Protein AF-A0ABC9QRW9-F1 (afdb_monomer_lite)

Structure (mmCIF, N/CA/C/O backbone):
data_AF-A0ABC9QRW9-F1
#
_entry.id   AF-A0ABC9QRW9-F1
#
loop_
_atom_site.group_PDB
_atom_site.id
_atom_site.type_symbol
_atom_site.label_atom_id
_atom_site.label_alt_id
_atom_site.label_comp_id
_atom_site.label_asym_id
_atom_site.label_entity_id
_atom_site.label_seq_id
_atom_site.pdbx_PDB_ins_code
_atom_site.Cartn_x
_atom_site.Cartn_y
_atom_site.Cartn_z
_atom_site.occupancy
_atom_site.B_iso_or_equiv
_atom_site.auth_seq_id
_atom_site.auth_comp_id
_atom_site.auth_asym_id
_atom_site.auth_atom_id
_atom_site.pdbx_PDB_model_num
ATOM 1 N N . MET A 1 1 ? 9.793 13.818 20.820 1.00 38.12 1 MET A N 1
ATOM 2 C CA . MET A 1 1 ? 8.396 13.491 21.174 1.00 38.12 1 MET A CA 1
ATOM 3 C C . MET A 1 1 ? 7.456 14.477 20.504 1.00 38.12 1 MET A C 1
ATOM 5 O O . MET A 1 1 ? 7.353 15.591 20.982 1.00 38.12 1 MET A O 1
ATOM 9 N N . ASN A 1 2 ? 6.727 14.212 19.431 1.00 47.94 2 ASN A N 1
ATOM 10 C CA . ASN A 1 2 ? 6.799 13.267 18.318 1.00 47.94 2 ASN A CA 1
ATOM 11 C C . ASN A 1 2 ? 5.759 13.846 17.340 1.00 47.94 2 ASN A C 1
ATOM 13 O O . ASN A 1 2 ? 4.573 13.562 17.486 1.00 47.94 2 ASN A O 1
ATOM 17 N N . GLU A 1 3 ? 6.166 14.712 16.403 1.00 50.06 3 GLU A N 1
ATOM 18 C CA . GLU A 1 3 ? 5.247 15.299 15.402 1.00 50.06 3 GLU A CA 1
ATOM 19 C C . GLU A 1 3 ? 4.487 14.209 14.632 1.00 50.06 3 GLU A C 1
ATOM 21 O O . GLU A 1 3 ? 3.295 14.346 14.373 1.00 50.06 3 GLU A O 1
ATOM 26 N N . VAL A 1 4 ? 5.142 13.070 14.377 1.00 45.44 4 VAL A N 1
ATOM 27 C CA . VAL A 1 4 ? 4.545 11.888 13.735 1.00 45.44 4 VAL A CA 1
ATOM 28 C C . VAL A 1 4 ? 3.379 11.310 14.551 1.00 45.44 4 VAL A C 1
ATOM 30 O O . VAL A 1 4 ? 2.365 10.935 13.968 1.00 45.44 4 VAL A O 1
ATOM 33 N N . ILE A 1 5 ? 3.465 11.307 15.892 1.00 52.09 5 ILE A N 1
ATOM 34 C CA . ILE A 1 5 ? 2.358 10.867 16.763 1.00 52.09 5 ILE A CA 1
ATOM 35 C C . ILE A 1 5 ? 1.173 11.832 16.649 1.00 52.09 5 ILE A C 1
ATOM 37 O O . ILE A 1 5 ? 0.028 11.386 16.624 1.00 52.09 5 ILE A O 1
ATOM 41 N N . GLY A 1 6 ? 1.433 13.142 16.558 1.00 56.00 6 GLY A N 1
ATOM 42 C CA . GLY A 1 6 ? 0.387 14.148 16.355 1.00 56.00 6 GLY A CA 1
ATOM 43 C C . GLY A 1 6 ? -0.371 13.929 15.043 1.00 56.00 6 GLY A C 1
ATOM 44 O O . GLY A 1 6 ? -1.597 13.849 15.048 1.00 56.00 6 GLY A O 1
ATOM 45 N N . LEU A 1 7 ? 0.365 13.726 13.947 1.00 52.78 7 LEU A N 1
ATOM 46 C CA . LEU A 1 7 ? -0.202 13.465 12.618 1.00 52.78 7 LEU A CA 1
ATOM 47 C C . LEU A 1 7 ? -0.975 12.140 12.550 1.00 52.78 7 LEU A C 1
ATOM 49 O O . LEU A 1 7 ? -1.991 12.042 11.862 1.00 52.78 7 LEU A O 1
ATOM 53 N N . PHE A 1 8 ? -0.516 11.112 13.269 1.00 46.38 8 PHE A N 1
ATOM 54 C CA . PHE A 1 8 ? -1.202 9.824 13.305 1.00 46.38 8 PHE A CA 1
ATOM 55 C C . PHE A 1 8 ? -2.517 9.885 14.091 1.00 46.38 8 PHE A C 1
ATOM 57 O O . PHE A 1 8 ? -3.523 9.350 13.625 1.00 46.38 8 PHE A O 1
ATOM 64 N N . LYS A 1 9 ? -2.538 10.584 15.237 1.00 55.88 9 LYS A N 1
ATOM 65 C CA . LYS A 1 9 ? -3.779 10.852 15.983 1.00 55.88 9 LYS A CA 1
ATOM 66 C C . LYS A 1 9 ? -4.798 11.593 15.112 1.00 55.88 9 LYS A C 1
ATOM 68 O O . LYS A 1 9 ? -5.935 11.148 15.014 1.00 55.88 9 LYS A O 1
ATOM 73 N N . GLU A 1 10 ? -4.363 12.625 14.387 1.00 55.72 10 GLU A N 1
ATOM 74 C CA . GLU A 1 10 ? -5.228 13.396 13.482 1.00 55.72 10 GLU A CA 1
ATOM 75 C C . GLU A 1 10 ? -5.810 12.541 12.333 1.00 55.72 10 GLU A C 1
ATOM 77 O O . GLU A 1 10 ? -6.953 12.737 11.921 1.00 55.72 10 GLU A O 1
ATOM 82 N N . SER A 1 11 ? -5.050 11.567 11.815 1.00 53.81 11 SER A N 1
ATOM 83 C CA . SER A 1 11 ? -5.524 10.623 10.788 1.00 53.81 11 SER A CA 1
ATOM 84 C C . SER A 1 11 ? -6.601 9.668 11.321 1.00 53.81 11 SER A C 1
ATOM 86 O O . SER A 1 11 ? -7.611 9.461 10.648 1.00 53.81 11 SER A O 1
ATOM 88 N N . VAL A 1 12 ? -6.420 9.127 12.534 1.00 54.19 12 VAL A N 1
ATOM 89 C CA . VAL A 1 12 ? -7.433 8.289 13.206 1.00 54.19 12 VAL A CA 1
ATOM 90 C C . VAL A 1 12 ? -8.703 9.097 13.477 1.00 54.19 12 VAL A C 1
ATOM 92 O O . VAL A 1 12 ? -9.802 8.629 13.177 1.00 54.19 12 VAL A O 1
ATOM 95 N N . ASP A 1 13 ? -8.554 10.330 13.960 1.00 53.56 13 ASP A N 1
ATOM 96 C CA . ASP A 1 13 ? -9.677 11.221 14.257 1.00 53.56 13 ASP A CA 1
ATOM 97 C C . ASP A 1 13 ? -10.499 11.550 12.990 1.00 53.56 13 ASP A C 1
ATOM 99 O O . ASP A 1 13 ? -11.726 11.477 13.015 1.00 53.56 13 ASP A O 1
ATOM 103 N N . LYS A 1 14 ? -9.853 11.775 11.833 1.00 58.12 14 LYS A N 1
ATOM 104 C CA . LYS A 1 14 ? -10.545 12.025 10.546 1.00 58.12 14 LYS A CA 1
ATOM 105 C C . LYS A 1 14 ? -11.369 10.841 10.028 1.00 58.12 14 LYS A C 1
ATOM 107 O O . LYS A 1 14 ? -12.385 11.051 9.362 1.00 58.12 14 LYS A O 1
ATOM 112 N N . VAL A 1 15 ? -10.931 9.603 10.271 1.00 46.25 15 VAL A N 1
ATOM 113 C CA . VAL A 1 15 ? -11.713 8.398 9.926 1.00 46.25 15 VAL A CA 1
ATOM 114 C C . VAL A 1 15 ? -12.925 8.279 10.854 1.00 46.25 15 VAL A C 1
ATOM 116 O O . VAL A 1 15 ? -14.004 7.883 10.412 1.00 46.25 15 VAL A O 1
ATOM 119 N N . PHE A 1 16 ? -12.767 8.684 12.116 1.00 45.59 16 PHE A N 1
ATOM 120 C CA . PHE A 1 16 ? -13.816 8.636 13.125 1.00 45.59 16 PHE A CA 1
ATOM 121 C C . PHE A 1 16 ? -14.923 9.674 12.902 1.00 45.59 16 PHE A C 1
ATOM 123 O O . PHE A 1 16 ? -16.097 9.315 12.974 1.00 45.59 16 PHE A O 1
ATOM 130 N N . ASP A 1 17 ? -14.584 10.905 12.506 1.00 52.09 17 ASP A N 1
ATOM 131 C CA . ASP A 1 17 ? -15.566 11.962 12.198 1.00 52.09 17 ASP A CA 1
ATOM 132 C C . ASP A 1 17 ? -16.602 11.542 11.134 1.00 52.09 17 ASP A C 1
ATOM 134 O O . ASP A 1 17 ? -17.721 12.052 11.106 1.00 52.09 17 ASP A O 1
ATOM 138 N N . ARG A 1 18 ? -16.263 10.587 10.253 1.00 49.50 18 ARG A N 1
ATOM 139 C CA . ARG A 1 18 ? -17.184 10.065 9.225 1.00 49.50 18 ARG A CA 1
ATOM 140 C C . ARG A 1 18 ? -18.108 8.950 9.716 1.00 49.50 18 ARG A C 1
ATOM 142 O O . ARG A 1 18 ? -19.173 8.767 9.133 1.00 49.50 18 ARG A O 1
ATOM 149 N N . VAL A 1 19 ? -17.705 8.197 10.739 1.00 43.78 19 VAL A N 1
ATOM 150 C CA . VAL A 1 19 ? -18.478 7.070 11.300 1.00 43.78 19 VAL A CA 1
ATOM 151 C C . VAL A 1 19 ? -19.272 7.508 12.537 1.00 43.78 19 VAL A C 1
ATOM 153 O O . VAL A 1 19 ? -20.314 6.933 12.843 1.00 43.78 19 VAL A O 1
ATOM 156 N N . SER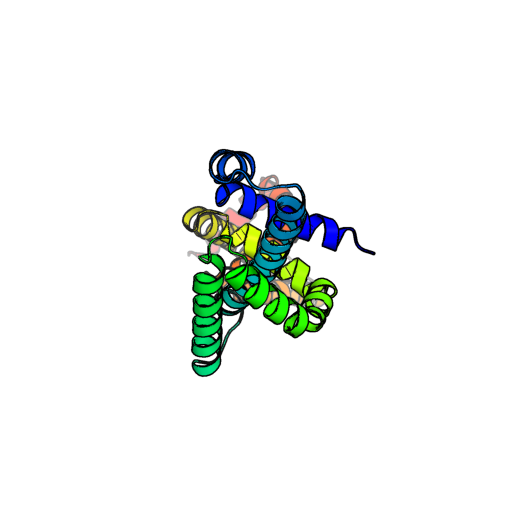 A 1 20 ? -18.844 8.584 13.197 1.00 46.41 20 SER A N 1
ATOM 157 C CA . SER A 1 20 ? -19.409 9.079 14.450 1.00 46.41 20 SER A CA 1
ATOM 158 C C . SER A 1 20 ? -20.366 10.260 14.254 1.00 46.41 20 SER A C 1
ATOM 160 O O . SER A 1 20 ? -20.286 11.288 14.919 1.00 46.41 20 SER A O 1
ATOM 162 N N . ALA A 1 21 ? -21.352 10.099 13.365 1.00 45.56 21 ALA A N 1
ATOM 163 C CA . ALA A 1 21 ? -22.493 11.022 13.272 1.00 45.56 21 ALA A CA 1
ATOM 164 C C . ALA A 1 21 ? -23.414 10.980 14.520 1.00 45.56 21 ALA A C 1
ATOM 166 O O . ALA A 1 21 ? -24.465 11.621 14.547 1.00 45.56 21 ALA A O 1
ATOM 167 N N . PHE A 1 22 ? -23.039 10.213 15.548 1.00 48.81 22 PHE A N 1
ATOM 168 C CA . PHE A 1 22 ? -23.686 10.167 16.851 1.00 48.81 22 PHE A CA 1
ATOM 169 C C . PHE A 1 22 ? -22.893 11.050 17.822 1.00 48.81 22 PHE A C 1
ATOM 171 O O . PHE A 1 22 ? -21.981 10.603 18.511 1.00 48.81 22 PHE A O 1
ATOM 178 N N . THR A 1 23 ? -23.192 12.346 17.820 1.00 57.97 23 THR A N 1
ATOM 179 C CA . THR A 1 23 ? -22.537 13.318 18.698 1.00 57.97 23 THR A CA 1
ATOM 180 C C . THR A 1 23 ? -23.035 13.171 20.138 1.00 57.97 23 THR A C 1
ATOM 182 O O . THR A 1 23 ? -24.213 12.909 20.371 1.00 57.97 23 THR A O 1
ATOM 185 N N . TRP A 1 24 ? -22.141 13.391 21.109 1.00 58.66 24 TRP A N 1
ATOM 186 C CA . TRP A 1 24 ? -22.400 13.457 22.561 1.00 58.66 24 TRP A CA 1
ATOM 187 C C . TRP A 1 24 ? -23.694 14.205 22.940 1.00 58.66 24 TRP A C 1
ATOM 189 O O . TRP A 1 24 ? -24.388 13.819 23.879 1.00 58.66 24 TRP A O 1
ATOM 199 N N . GLU A 1 25 ? -24.078 15.226 22.166 1.00 58.19 25 GLU A N 1
ATOM 200 C CA . GLU A 1 25 ? -25.336 15.956 22.360 1.00 58.19 25 GLU A CA 1
ATOM 201 C C . GLU A 1 25 ? -26.592 15.084 22.232 1.00 58.19 25 GLU A C 1
ATOM 203 O O . GLU A 1 25 ? -27.561 15.307 22.953 1.00 58.19 25 GLU A O 1
ATOM 208 N N . LYS A 1 26 ? -26.584 14.067 21.361 1.00 61.84 26 LYS A N 1
ATOM 209 C CA . LYS A 1 26 ? -27.708 13.136 21.220 1.00 61.84 26 LYS A CA 1
ATOM 210 C C . LYS A 1 26 ? -27.806 12.177 22.410 1.00 61.84 26 LYS A C 1
ATOM 212 O O . LYS A 1 26 ? -28.909 11.919 22.873 1.00 61.84 26 LYS A O 1
ATOM 217 N N . TYR A 1 27 ? -26.670 11.709 22.938 1.00 60.12 27 TYR A N 1
ATOM 218 C CA . TYR A 1 27 ? -26.631 10.883 24.152 1.00 60.12 27 TYR A CA 1
ATOM 219 C C . TYR A 1 27 ? -27.156 11.653 25.373 1.00 60.12 27 TYR A C 1
ATOM 221 O O . TYR A 1 27 ? -28.018 11.148 26.087 1.00 60.12 27 TYR A O 1
ATOM 229 N N . LYS A 1 28 ? -26.699 12.897 25.567 1.00 60.66 28 LYS A N 1
ATOM 230 C CA . LYS A 1 28 ? -27.110 13.760 26.687 1.00 60.66 28 LYS A CA 1
ATOM 231 C C . LYS A 1 28 ? -28.585 14.176 26.626 1.00 60.66 28 LYS A C 1
ATOM 233 O O . LYS A 1 28 ? -29.193 14.443 27.649 1.00 60.66 28 LYS A O 1
ATOM 238 N N . ALA A 1 29 ? -29.168 14.249 25.428 1.00 60.72 29 ALA A N 1
ATOM 239 C CA . ALA A 1 29 ? -30.593 14.531 25.258 1.00 60.72 29 ALA A CA 1
ATOM 240 C C . ALA A 1 29 ? -31.496 13.328 25.600 1.00 60.72 29 ALA A C 1
ATOM 242 O O . ALA A 1 29 ? -32.677 13.523 25.879 1.00 60.72 29 ALA A O 1
ATOM 243 N N . GLU A 1 30 ? -30.960 12.103 25.551 1.00 56.09 30 GLU A N 1
ATOM 244 C CA . GLU A 1 30 ? -31.684 10.858 25.852 1.00 56.09 30 GLU A CA 1
ATOM 245 C C . GLU A 1 30 ? -31.418 10.327 27.277 1.00 56.09 30 GLU A C 1
ATOM 247 O O . GLU A 1 30 ? -32.210 9.521 27.761 1.00 56.09 30 GLU A O 1
ATOM 252 N N . ASN A 1 31 ? -30.358 10.786 27.960 1.00 56.69 31 ASN A N 1
ATOM 253 C CA . ASN A 1 31 ? -29.967 10.342 29.305 1.00 56.69 31 ASN A CA 1
ATOM 254 C C . ASN A 1 31 ? -29.822 11.555 30.246 1.00 56.69 31 ASN A C 1
ATOM 256 O O . ASN A 1 31 ? -29.022 12.449 29.982 1.00 56.69 31 ASN A O 1
ATOM 260 N N . ASP A 1 32 ? -30.619 11.589 31.319 1.00 52.12 32 ASP A N 1
ATOM 261 C CA . ASP A 1 32 ? -30.843 12.752 32.204 1.00 52.12 32 ASP A CA 1
ATOM 262 C C . ASP A 1 32 ? -30.016 12.683 33.513 1.00 52.12 32 ASP A C 1
ATOM 264 O O . ASP A 1 32 ? -30.446 13.196 34.544 1.00 52.12 32 ASP A O 1
ATOM 268 N N . ASP A 1 33 ? -28.847 12.025 33.495 1.00 49.62 33 ASP A N 1
ATOM 269 C CA . ASP A 1 33 ? -28.014 11.773 34.685 1.00 49.62 33 ASP A CA 1
ATOM 270 C C . ASP A 1 33 ? -26.661 12.540 34.660 1.00 49.62 33 ASP A C 1
ATOM 272 O O . ASP A 1 33 ? -26.110 12.883 33.613 1.00 49.62 33 ASP A O 1
ATOM 276 N N . GLU A 1 34 ? -26.185 12.893 35.861 1.00 51.00 34 GLU A N 1
ATOM 277 C CA . GLU A 1 34 ? -25.221 13.952 36.231 1.00 51.00 34 GLU A CA 1
ATOM 278 C C . GLU A 1 34 ? -23.748 13.798 35.733 1.00 51.00 34 GLU A C 1
ATOM 280 O O . GLU A 1 34 ? -23.336 12.780 35.192 1.00 51.00 34 GLU A O 1
ATOM 285 N N . GLU A 1 35 ? -22.925 14.842 35.958 1.00 47.97 35 GLU A N 1
ATOM 286 C CA . GLU A 1 35 ? -21.528 15.117 35.516 1.00 47.97 35 GLU A CA 1
ATOM 287 C C . GLU A 1 35 ? -20.489 13.960 35.406 1.00 47.97 35 GLU A C 1
ATOM 289 O O . GLU A 1 35 ? -19.477 14.153 34.725 1.00 47.97 35 GLU A O 1
ATOM 294 N N . ASP A 1 36 ? -20.691 12.781 36.012 1.00 53.62 36 ASP A N 1
ATOM 295 C CA . ASP A 1 36 ? -19.790 11.605 35.910 1.00 53.62 36 ASP A CA 1
ATOM 296 C C . ASP A 1 36 ? -19.855 10.922 34.523 1.00 53.62 36 ASP A C 1
ATOM 298 O O . ASP A 1 36 ? -18.916 10.258 34.071 1.00 53.62 36 ASP A O 1
ATOM 302 N N . ASP A 1 37 ? -20.933 11.161 33.776 1.00 65.12 37 ASP A N 1
ATOM 303 C CA . ASP A 1 37 ? -21.153 10.542 32.469 1.00 65.12 37 ASP A CA 1
ATOM 304 C C . ASP A 1 37 ? -20.218 11.068 31.368 1.00 65.12 37 ASP A C 1
ATOM 306 O O . ASP A 1 37 ? -19.852 10.327 30.456 1.00 65.12 37 ASP A O 1
ATOM 310 N N . GLU A 1 38 ? -19.754 12.320 31.444 1.00 77.94 38 GLU A N 1
ATOM 311 C CA . GLU A 1 38 ? -18.900 12.885 30.388 1.00 77.94 38 GLU A CA 1
ATOM 312 C C . GLU A 1 38 ? -17.475 12.323 30.431 1.00 77.94 38 GLU A C 1
ATOM 314 O O . GLU A 1 38 ? -16.858 12.079 29.392 1.00 77.94 38 GLU A O 1
ATOM 319 N N . ALA A 1 39 ? -16.916 12.121 31.627 1.00 83.06 39 ALA A N 1
ATOM 320 C CA . ALA A 1 39 ? -15.587 11.534 31.775 1.00 83.06 39 ALA A CA 1
ATOM 321 C C . ALA A 1 39 ? -15.578 10.070 31.317 1.00 83.06 39 ALA A C 1
ATOM 323 O O . ALA A 1 39 ? -14.710 9.681 30.534 1.00 83.06 39 ALA A O 1
ATOM 324 N N . ASN A 1 40 ? -16.582 9.299 31.737 1.00 83.69 40 ASN A N 1
ATOM 325 C CA . ASN A 1 40 ? -16.761 7.905 31.350 1.00 83.69 40 ASN A CA 1
ATOM 326 C C . ASN A 1 40 ? -17.000 7.753 29.841 1.00 83.69 40 ASN A C 1
ATOM 328 O O . ASN A 1 40 ? -16.378 6.904 29.202 1.00 83.69 40 ASN A O 1
ATOM 332 N N . TYR A 1 41 ? -17.834 8.609 29.245 1.00 82.38 41 TYR A N 1
ATOM 333 C CA . TYR A 1 41 ? -18.055 8.615 27.800 1.00 82.38 41 TYR A CA 1
ATOM 334 C C . TYR A 1 41 ? -16.795 9.000 27.018 1.00 82.38 41 TYR A C 1
ATOM 336 O O . TYR A 1 41 ? -16.445 8.345 26.038 1.00 82.38 41 TYR A O 1
ATOM 344 N N . ARG A 1 42 ? -16.056 10.026 27.458 1.00 85.25 42 ARG A N 1
ATOM 345 C CA . ARG A 1 42 ? -14.771 10.375 26.829 1.00 85.25 42 ARG A CA 1
ATOM 346 C C . ARG A 1 42 ? -13.780 9.219 26.894 1.00 85.25 42 ARG A C 1
ATOM 348 O O . ARG A 1 42 ? -13.134 8.926 25.893 1.00 85.25 42 ARG A O 1
ATOM 355 N N . GLU A 1 43 ? -13.678 8.550 28.038 1.00 87.06 43 GLU A N 1
ATOM 356 C CA . GLU A 1 43 ? -12.808 7.384 28.176 1.00 87.06 43 GLU A CA 1
ATOM 357 C C . GLU A 1 43 ? -13.253 6.231 27.266 1.00 87.06 43 GLU A C 1
ATOM 359 O O . GLU A 1 43 ? -12.414 5.616 26.608 1.00 87.06 43 GLU A O 1
ATOM 364 N N . PHE A 1 44 ? -14.558 5.968 27.171 1.00 86.00 44 PHE A N 1
ATOM 365 C CA . PHE A 1 44 ? -15.120 4.979 26.250 1.00 86.00 44 PHE A CA 1
ATOM 366 C C . PHE A 1 44 ? -14.663 5.232 24.805 1.00 86.00 44 PHE A C 1
ATOM 368 O O . PHE A 1 44 ? -14.157 4.329 24.133 1.00 86.00 44 PHE A O 1
ATOM 375 N N . GLU A 1 45 ? -14.768 6.480 24.354 1.00 86.69 45 GLU A N 1
ATOM 376 C CA . GLU A 1 45 ? -14.353 6.907 23.018 1.00 86.69 45 GLU A CA 1
ATOM 377 C C . GLU A 1 45 ? -12.832 6.807 22.812 1.00 86.69 45 GLU A C 1
ATOM 379 O O . GLU A 1 45 ? -12.368 6.351 21.763 1.00 86.69 45 GLU A O 1
ATOM 384 N N . GLU A 1 46 ? -12.024 7.156 23.816 1.00 87.56 46 GLU A N 1
ATOM 385 C CA . GLU A 1 46 ? -10.568 6.977 23.760 1.00 87.56 46 GLU A CA 1
ATOM 386 C C . GLU A 1 46 ? -10.166 5.507 23.611 1.00 87.56 46 GLU A C 1
ATOM 388 O O . GLU A 1 46 ? -9.277 5.184 22.816 1.00 87.56 46 GLU A O 1
ATOM 393 N N . ILE A 1 47 ? -10.829 4.599 24.331 1.00 87.62 47 ILE A N 1
ATOM 394 C CA . ILE A 1 47 ? -10.549 3.165 24.216 1.00 87.62 47 ILE A CA 1
ATOM 395 C C . ILE A 1 47 ? -10.995 2.651 22.845 1.00 87.62 47 ILE A C 1
ATOM 397 O O . ILE A 1 47 ? -10.269 1.874 22.221 1.00 87.62 47 ILE A O 1
ATOM 401 N N . LYS A 1 48 ? -12.117 3.137 22.299 1.00 88.88 48 LYS A N 1
ATOM 402 C CA . LYS A 1 48 ? -12.506 2.812 20.919 1.00 88.88 48 LYS A CA 1
ATOM 403 C C . LYS A 1 48 ? -11.443 3.210 19.896 1.00 88.88 48 LYS A C 1
ATOM 405 O O . LYS A 1 48 ? -11.208 2.447 18.961 1.00 88.88 48 LYS A O 1
ATOM 410 N N . LYS A 1 49 ? -10.727 4.326 20.080 1.00 89.56 49 LYS A N 1
ATOM 411 C CA . LYS A 1 49 ? -9.590 4.689 19.205 1.00 89.56 49 LYS A CA 1
ATOM 412 C C . LYS A 1 49 ? -8.453 3.666 19.264 1.00 89.56 49 LYS A C 1
ATOM 414 O O . LYS A 1 49 ? -7.874 3.335 18.231 1.00 89.56 49 LYS A O 1
ATOM 419 N N . MET A 1 50 ? -8.150 3.135 20.447 1.00 91.56 50 MET A N 1
ATOM 420 C CA . MET A 1 50 ? -7.160 2.065 20.617 1.00 91.56 50 MET A CA 1
ATOM 421 C C . MET A 1 50 ? -7.608 0.767 19.928 1.00 91.56 50 MET A C 1
ATOM 423 O O . MET A 1 50 ? -6.825 0.131 19.229 1.00 91.56 50 MET A O 1
ATOM 427 N N . VAL A 1 51 ? -8.880 0.396 20.067 1.00 92.06 51 VAL A N 1
ATOM 428 C CA . VAL A 1 51 ? -9.465 -0.784 19.408 1.00 92.06 51 VAL A CA 1
ATOM 429 C C . VAL A 1 51 ? -9.414 -0.638 17.883 1.00 92.06 51 VAL A C 1
ATOM 431 O O . VAL A 1 51 ? -8.962 -1.546 17.187 1.00 92.06 51 VAL A O 1
ATOM 434 N N . LEU A 1 52 ? -9.799 0.533 17.360 1.00 91.62 52 LEU A N 1
ATOM 435 C CA . LEU A 1 52 ? -9.685 0.872 15.937 1.00 91.62 52 LEU A CA 1
ATOM 436 C C . LEU A 1 52 ? -8.248 0.731 15.440 1.00 91.62 52 LEU A C 1
ATOM 438 O O . LEU A 1 52 ? -8.023 0.189 14.361 1.00 91.62 52 LEU A O 1
ATOM 442 N N . TYR A 1 53 ? -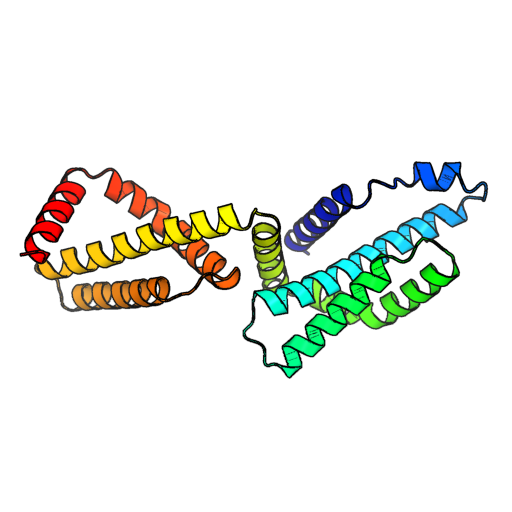7.277 1.201 16.225 1.00 93.25 53 TYR A N 1
ATOM 443 C CA . TYR A 1 53 ? -5.869 1.070 15.879 1.00 93.25 53 TYR A CA 1
ATOM 444 C C . TYR A 1 53 ? -5.462 -0.391 15.674 1.00 93.25 53 TYR A C 1
ATOM 446 O O . TYR A 1 53 ? -4.808 -0.705 14.680 1.00 93.25 53 TYR A O 1
ATOM 454 N N . PHE A 1 54 ? -5.850 -1.287 16.583 1.00 93.38 54 PHE A N 1
ATOM 455 C CA . PHE A 1 54 ? -5.490 -2.696 16.459 1.00 93.38 54 PHE A CA 1
ATOM 456 C C . PHE A 1 54 ? -6.195 -3.389 15.294 1.00 93.38 54 PHE A C 1
ATOM 458 O O . PHE A 1 54 ? -5.539 -4.134 14.571 1.00 93.38 54 PHE A O 1
ATOM 465 N N . ARG A 1 55 ? -7.473 -3.079 15.048 1.00 94.56 55 ARG A N 1
ATOM 466 C CA . ARG A 1 55 ? -8.192 -3.547 13.854 1.00 94.56 55 ARG A CA 1
ATOM 467 C C . ARG A 1 55 ? -7.492 -3.116 12.567 1.00 94.56 55 ARG A C 1
ATOM 469 O O . ARG A 1 55 ? -7.237 -3.934 11.692 1.00 94.56 55 ARG A O 1
ATOM 476 N N . ASP A 1 56 ? -7.173 -1.828 12.451 1.00 93.94 56 ASP A N 1
ATOM 477 C CA . ASP A 1 56 ? -6.482 -1.286 11.279 1.00 93.94 56 ASP A CA 1
ATOM 478 C C . ASP A 1 56 ? -5.107 -1.930 11.090 1.00 93.94 56 ASP A C 1
ATOM 480 O O . ASP A 1 56 ? -4.694 -2.167 9.960 1.00 93.94 56 ASP A O 1
ATOM 484 N N . ARG A 1 57 ? -4.399 -2.231 12.185 1.00 93.88 57 ARG A N 1
ATOM 485 C CA . ARG A 1 57 ? -3.113 -2.930 12.131 1.00 93.88 57 ARG A CA 1
ATOM 486 C C . ARG A 1 57 ? -3.256 -4.346 11.567 1.00 93.88 57 ARG A C 1
ATOM 488 O O . ARG A 1 57 ? -2.423 -4.735 10.755 1.00 93.88 57 ARG A O 1
ATOM 495 N N . SER A 1 58 ? -4.299 -5.081 11.949 1.00 94.19 58 SER A N 1
ATOM 496 C CA . SER A 1 58 ? -4.582 -6.414 11.400 1.00 94.19 58 SER A CA 1
ATOM 497 C C . SER A 1 58 ? -4.963 -6.363 9.921 1.00 94.19 58 SER A C 1
ATOM 499 O O . SER A 1 58 ? -4.383 -7.079 9.108 1.00 94.19 58 SER A O 1
ATOM 501 N N . LEU A 1 59 ? -5.833 -5.427 9.529 1.00 95.06 59 LEU A N 1
ATOM 502 C CA . LEU A 1 59 ? -6.160 -5.190 8.118 1.00 95.06 59 LEU A CA 1
ATOM 503 C C . LEU A 1 59 ? -4.932 -4.789 7.289 1.00 95.06 59 LEU A C 1
ATOM 505 O O . LEU A 1 59 ? -4.761 -5.246 6.160 1.00 95.06 59 LEU A O 1
ATOM 509 N N . PHE A 1 60 ? -4.058 -3.955 7.853 1.00 95.25 60 PHE A N 1
ATOM 510 C CA . PHE A 1 6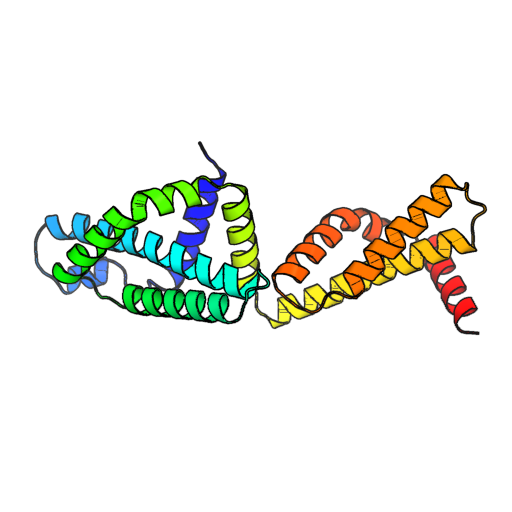0 ? -2.783 -3.611 7.238 1.00 95.25 60 PHE A CA 1
ATOM 511 C C . PHE A 1 60 ? -1.916 -4.852 7.021 1.00 95.25 60 PHE A C 1
ATOM 513 O O . PHE A 1 60 ? -1.331 -4.993 5.951 1.00 95.25 60 PHE A O 1
ATOM 520 N N . TYR A 1 61 ? -1.845 -5.768 7.988 1.00 94.12 61 TYR A N 1
ATOM 521 C CA . TYR A 1 61 ? -1.073 -6.994 7.814 1.00 94.12 61 TYR A CA 1
ATOM 522 C C . TYR A 1 61 ? -1.618 -7.882 6.699 1.00 94.12 61 TYR A C 1
ATOM 524 O O . TYR A 1 61 ? -0.828 -8.326 5.864 1.00 94.12 61 TYR A O 1
ATOM 532 N N . LEU A 1 62 ? -2.940 -8.041 6.628 1.00 94.75 62 LEU A N 1
ATOM 533 C CA . LEU A 1 62 ? -3.617 -8.773 5.556 1.00 94.75 62 LEU A CA 1
ATOM 534 C C . LEU A 1 62 ? -3.357 -8.164 4.167 1.00 94.75 62 LEU A C 1
ATOM 536 O O . LEU A 1 62 ? -3.112 -8.889 3.207 1.00 94.75 62 LEU A O 1
ATOM 540 N N . ASP A 1 63 ? -3.377 -6.833 4.049 1.00 92.81 63 ASP A N 1
ATOM 541 C CA . ASP A 1 63 ? -3.194 -6.144 2.764 1.00 92.81 63 ASP A CA 1
ATOM 542 C C . ASP A 1 63 ? -1.717 -6.002 2.334 1.00 92.81 63 ASP A C 1
ATOM 544 O O . ASP A 1 63 ? -1.432 -5.786 1.148 1.00 92.81 63 ASP A O 1
ATOM 548 N N . TRP A 1 64 ? -0.775 -6.006 3.285 1.00 93.25 64 TRP A N 1
ATOM 549 C CA . TRP A 1 64 ? 0.605 -5.561 3.051 1.00 93.25 64 TRP A CA 1
ATOM 550 C C . TRP A 1 64 ? 1.649 -6.670 3.144 1.00 93.25 64 TRP A C 1
ATOM 552 O O . TRP A 1 64 ? 2.669 -6.599 2.455 1.00 93.25 64 TRP A O 1
ATOM 562 N N . TYR A 1 65 ? 1.456 -7.688 3.977 1.00 90.25 65 TYR A N 1
ATOM 563 C CA . TYR A 1 65 ? 2.445 -8.751 4.140 1.00 90.25 65 TYR A CA 1
ATOM 564 C C . TYR A 1 65 ? 2.036 -10.031 3.418 1.00 90.25 65 TYR A C 1
ATOM 566 O O . TYR A 1 65 ? 0.865 -10.317 3.205 1.00 90.25 65 TYR A O 1
ATOM 574 N N . GLU A 1 66 ? 3.046 -10.798 3.014 1.00 91.75 66 GLU A N 1
ATOM 575 C CA . GLU A 1 66 ? 2.849 -12.161 2.529 1.00 91.75 66 GLU A CA 1
ATOM 576 C C . GLU A 1 66 ? 2.776 -13.063 3.758 1.00 91.75 66 GLU A C 1
ATOM 578 O O . GLU A 1 66 ? 3.802 -13.419 4.337 1.00 91.75 66 GLU A O 1
ATOM 583 N N . LEU A 1 67 ? 1.551 -13.336 4.193 1.00 93.06 67 LEU A N 1
ATOM 584 C CA . LEU A 1 67 ? 1.244 -14.135 5.372 1.00 93.06 67 LEU A CA 1
ATOM 585 C C . LEU A 1 67 ? 0.990 -15.597 4.982 1.00 93.06 67 LEU A C 1
ATOM 587 O O . LEU A 1 67 ? 0.497 -15.891 3.892 1.00 93.06 67 LEU A O 1
ATOM 591 N N . SER A 1 68 ? 1.309 -16.521 5.883 1.00 95.06 68 SER A N 1
ATOM 592 C CA . SER A 1 68 ? 0.854 -17.913 5.786 1.00 95.06 68 SER A CA 1
ATOM 593 C C . SER A 1 68 ? -0.661 -18.022 5.997 1.00 95.06 68 SER A C 1
ATOM 595 O O . SER A 1 68 ? -1.271 -17.143 6.600 1.00 95.06 68 SER A O 1
ATOM 597 N N . GLU A 1 69 ? -1.281 -19.123 5.560 1.00 95.25 69 GLU A N 1
ATOM 598 C CA . GLU A 1 69 ? -2.724 -19.354 5.770 1.00 95.25 69 GLU A CA 1
ATOM 599 C C . GLU A 1 69 ? -3.117 -19.263 7.258 1.00 95.25 69 GLU A C 1
ATOM 601 O O . GLU A 1 69 ? -4.128 -18.653 7.595 1.00 95.25 69 GLU A O 1
ATOM 606 N N . GLU A 1 70 ? -2.282 -19.787 8.164 1.00 95.62 70 GLU A N 1
ATOM 607 C CA . GLU A 1 70 ? -2.503 -19.691 9.615 1.00 95.62 70 GLU A CA 1
ATOM 608 C C . GLU A 1 70 ? -2.385 -18.256 10.151 1.00 95.62 70 GLU A C 1
ATOM 610 O O . GLU A 1 70 ? -2.996 -17.908 11.159 1.00 95.62 70 GLU A O 1
ATOM 615 N N . GLU A 1 71 ? -1.550 -17.414 9.542 1.00 95.19 71 GLU A N 1
ATOM 616 C CA . GLU A 1 71 ? -1.443 -15.995 9.898 1.00 95.19 71 GLU A CA 1
ATOM 617 C C . GLU A 1 71 ? -2.628 -15.197 9.360 1.00 95.19 71 GLU A C 1
ATOM 619 O O . GLU A 1 71 ? -3.180 -14.392 10.102 1.00 95.19 71 GLU A O 1
ATOM 624 N N . ILE A 1 72 ? -3.065 -15.466 8.126 1.00 94.75 72 ILE A N 1
ATOM 625 C CA . ILE A 1 72 ? -4.256 -14.845 7.533 1.00 94.75 72 ILE A CA 1
ATOM 626 C C . ILE A 1 72 ? -5.475 -15.122 8.410 1.00 94.75 72 ILE A C 1
ATOM 628 O O . ILE A 1 72 ? -6.116 -14.180 8.866 1.00 94.75 72 ILE A O 1
ATOM 632 N N . GLN A 1 73 ? -5.726 -16.394 8.731 1.00 95.62 73 GLN A N 1
ATOM 633 C CA . GLN A 1 73 ? -6.858 -16.790 9.568 1.00 95.62 73 GLN A CA 1
ATOM 634 C C . GLN A 1 73 ? -6.836 -16.081 10.931 1.00 95.62 73 GLN A C 1
ATOM 636 O O . GLN A 1 73 ? -7.862 -15.604 11.408 1.00 95.62 73 GLN A O 1
ATOM 641 N N . ARG A 1 74 ? -5.654 -15.966 11.552 1.00 94.62 74 ARG A N 1
ATOM 642 C CA . ARG A 1 74 ? -5.500 -15.250 12.826 1.00 94.62 74 ARG A CA 1
ATOM 643 C C . ARG A 1 74 ? -5.822 -13.765 12.698 1.00 94.62 74 ARG A C 1
ATOM 645 O O . ARG A 1 74 ? -6.523 -13.231 13.550 1.00 94.62 74 ARG A O 1
ATOM 652 N N . GLU A 1 75 ? -5.309 -13.086 11.677 1.00 94.38 75 GLU A N 1
ATOM 653 C CA . GLU A 1 75 ? -5.550 -11.649 11.495 1.00 94.38 75 GLU A CA 1
ATOM 654 C C . GLU A 1 75 ? -7.003 -11.342 11.098 1.00 94.38 75 GLU A C 1
ATOM 656 O O . GLU A 1 75 ? -7.544 -10.310 11.504 1.00 94.38 75 GLU A O 1
ATOM 661 N N . GLU A 1 76 ? -7.665 -12.240 10.366 1.00 94.06 76 GLU A N 1
ATOM 662 C CA . GLU A 1 76 ? -9.104 -12.163 10.086 1.00 94.06 76 GLU A CA 1
ATOM 663 C C . GLU A 1 76 ? -9.930 -12.299 11.374 1.00 94.06 76 GLU A C 1
ATOM 665 O O . GLU A 1 76 ? -10.739 -11.421 11.672 1.00 94.06 76 GLU A O 1
ATOM 670 N N . GLU A 1 77 ? -9.658 -13.314 12.203 1.00 95.12 77 GLU A N 1
ATOM 671 C CA . GLU A 1 77 ? -10.330 -13.494 13.502 1.00 95.12 77 GLU A CA 1
ATOM 672 C C . GLU A 1 77 ? -10.123 -12.295 14.437 1.00 95.12 77 GLU A C 1
ATOM 674 O O . GLU A 1 77 ? -11.047 -11.860 15.126 1.00 95.12 77 GLU A O 1
ATOM 679 N N . ILE A 1 78 ? -8.913 -11.727 14.451 1.00 91.88 78 ILE A N 1
ATOM 680 C CA . ILE A 1 78 ? -8.605 -10.513 15.214 1.00 91.88 78 ILE A CA 1
ATOM 681 C C . ILE A 1 78 ? -9.402 -9.315 14.678 1.00 91.88 78 ILE A C 1
ATOM 683 O O . ILE A 1 78 ? -9.922 -8.514 15.460 1.00 91.88 78 ILE A O 1
ATOM 687 N N . THR A 1 79 ? -9.512 -9.184 13.356 1.00 91.94 79 THR A N 1
ATOM 688 C CA . THR A 1 79 ? -10.283 -8.113 12.714 1.00 91.94 79 THR A CA 1
ATOM 689 C C . THR A 1 79 ? -11.762 -8.209 13.086 1.00 91.94 79 THR A C 1
ATOM 691 O O . THR A 1 79 ? -12.353 -7.198 13.474 1.00 91.94 79 THR A O 1
ATOM 694 N N . ASP A 1 80 ? -12.339 -9.408 13.035 1.00 92.00 80 ASP A N 1
ATOM 695 C CA . ASP A 1 80 ? -13.730 -9.662 13.416 1.00 92.00 80 ASP A CA 1
ATOM 696 C C . ASP A 1 80 ? -13.967 -9.396 14.904 1.00 92.00 80 ASP A C 1
ATOM 698 O O . ASP A 1 80 ? -14.887 -8.654 15.255 1.00 92.00 80 ASP A O 1
ATOM 702 N N . TYR A 1 81 ? -13.072 -9.875 15.775 1.00 91.56 81 TYR A N 1
ATOM 703 C CA . TYR A 1 81 ? -13.117 -9.583 17.209 1.00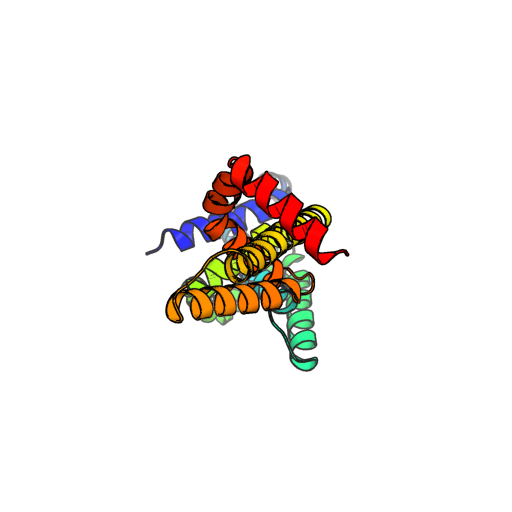 91.56 81 TYR A CA 1
ATOM 704 C C . TYR A 1 81 ? -13.178 -8.075 17.480 1.00 91.56 81 TYR A C 1
ATOM 706 O O . TYR A 1 81 ? -13.994 -7.610 18.280 1.00 91.56 81 TYR A O 1
ATOM 714 N N . PHE A 1 82 ? -12.346 -7.279 16.802 1.00 91.00 82 PHE A N 1
ATOM 715 C CA . PHE A 1 82 ? -12.374 -5.830 16.978 1.00 91.00 82 PHE A CA 1
ATOM 716 C C . PHE A 1 82 ? -13.584 -5.161 16.328 1.00 91.00 82 PHE A C 1
ATOM 718 O O . PHE A 1 82 ? -14.057 -4.154 16.854 1.00 91.00 82 PHE A O 1
ATOM 725 N N . ASN A 1 83 ? -14.116 -5.693 15.228 1.00 88.38 83 ASN A N 1
ATOM 726 C CA . ASN A 1 83 ? -15.354 -5.189 14.639 1.00 88.38 83 ASN A CA 1
ATOM 727 C C . ASN A 1 83 ? -16.537 -5.341 15.601 1.00 88.38 83 ASN A C 1
ATOM 729 O O . ASN A 1 83 ? -17.294 -4.384 15.772 1.00 88.38 83 ASN A O 1
ATOM 733 N N . ASP A 1 84 ? -16.663 -6.489 16.265 1.00 89.12 84 ASP A N 1
ATOM 734 C CA . ASP A 1 84 ? -17.687 -6.716 17.291 1.00 89.12 84 ASP A CA 1
ATOM 735 C C . ASP A 1 84 ? -17.495 -5.765 18.477 1.00 89.12 84 ASP A C 1
ATOM 737 O O . ASP A 1 84 ? -18.434 -5.114 18.941 1.00 89.12 84 ASP A O 1
ATOM 741 N N . PHE A 1 85 ? -16.247 -5.597 18.916 1.00 86.62 85 PHE A N 1
ATOM 742 C CA . PHE A 1 85 ? -15.898 -4.697 20.013 1.00 86.62 85 PHE A CA 1
ATOM 743 C C . PHE A 1 85 ? -16.247 -3.226 19.713 1.00 86.62 85 PHE A C 1
ATOM 745 O O . PHE A 1 85 ? -16.662 -2.478 20.599 1.00 86.62 85 PHE A O 1
ATOM 752 N N . LEU A 1 86 ? -16.126 -2.796 18.454 1.00 87.56 86 LEU A N 1
ATOM 753 C CA . LEU A 1 86 ? -16.465 -1.436 18.019 1.00 87.56 86 LEU A CA 1
ATOM 754 C C . LEU A 1 86 ? -17.970 -1.181 17.910 1.00 87.56 86 LEU A C 1
ATOM 756 O O . LEU A 1 86 ? -18.390 -0.023 18.014 1.00 87.56 86 LEU A O 1
ATOM 760 N N . GLN A 1 87 ? -18.774 -2.230 17.736 1.00 87.38 87 GLN A N 1
ATOM 761 C CA . GLN A 1 87 ? -20.236 -2.141 17.699 1.00 87.38 87 GLN A CA 1
ATOM 762 C C . GLN A 1 87 ? -20.857 -1.937 19.085 1.00 87.38 87 GLN A C 1
ATOM 764 O O . GLN A 1 87 ? -22.004 -1.501 19.168 1.00 87.38 87 GLN A O 1
ATOM 769 N N . LEU A 1 88 ? -20.115 -2.195 20.170 1.00 84.19 88 LEU A N 1
ATOM 770 C CA . LEU A 1 88 ? -20.600 -1.965 21.530 1.00 84.19 88 LEU A CA 1
ATOM 771 C C . LEU A 1 88 ? -21.080 -0.517 21.701 1.00 84.19 88 LEU A C 1
ATOM 773 O O . LEU A 1 88 ? -20.369 0.438 21.373 1.00 84.19 88 LEU A O 1
ATOM 777 N N . HIS A 1 89 ? -22.289 -0.351 22.229 1.00 82.06 89 HIS A N 1
ATOM 778 C CA . HIS A 1 89 ? -22.816 0.952 22.629 1.00 82.06 89 HIS A CA 1
ATOM 779 C C . HIS A 1 89 ? -22.287 1.345 24.007 1.00 82.06 89 HIS A C 1
ATOM 781 O O . HIS A 1 89 ? -21.859 0.487 24.785 1.00 82.06 89 HIS A O 1
ATOM 787 N N . TYR A 1 90 ? -22.326 2.640 24.311 1.00 78.44 90 TYR A N 1
ATOM 788 C CA . TYR A 1 90 ? -21.972 3.111 25.641 1.00 78.44 90 TYR A CA 1
ATOM 789 C C . TYR A 1 90 ? -22.921 2.506 26.686 1.00 78.44 90 TYR A C 1
ATOM 791 O O . TYR A 1 90 ? -24.139 2.645 26.601 1.00 78.44 90 TYR A O 1
ATOM 799 N N . SER A 1 91 ? -22.336 1.805 27.651 1.00 81.56 91 SER A N 1
ATOM 800 C CA . SER A 1 91 ? -22.958 1.343 28.889 1.00 81.56 91 SER A CA 1
ATOM 801 C C . SER A 1 91 ? -21.844 1.158 29.918 1.00 81.56 91 SER A C 1
ATOM 803 O O . SER A 1 91 ? -20.689 0.934 29.542 1.00 81.56 91 SER A O 1
ATOM 805 N N . LEU A 1 92 ? -22.162 1.227 31.211 1.00 80.06 92 LEU A N 1
ATOM 806 C CA . LEU A 1 92 ? -21.151 1.066 32.260 1.00 80.06 92 LEU A CA 1
ATOM 807 C C . LEU A 1 92 ? -20.473 -0.319 32.209 1.00 80.06 92 LEU A C 1
ATOM 809 O O . LEU A 1 92 ? -19.264 -0.424 32.398 1.00 80.06 92 LEU A O 1
ATOM 813 N N . GLU A 1 93 ? -21.233 -1.366 31.880 1.00 83.31 93 GLU A N 1
ATOM 814 C CA . GLU A 1 93 ? -20.731 -2.737 31.701 1.00 83.31 93 GLU A CA 1
ATOM 815 C C . GLU A 1 93 ? -19.757 -2.848 30.513 1.00 83.31 93 GLU A C 1
ATOM 817 O O . GLU A 1 93 ? -18.662 -3.409 30.637 1.00 83.31 93 GLU A O 1
ATOM 822 N N . ASN A 1 94 ? -20.108 -2.248 29.370 1.00 86.00 94 ASN A N 1
ATOM 823 C CA . ASN A 1 94 ? -19.236 -2.230 28.196 1.00 86.00 94 ASN A CA 1
ATOM 824 C C . ASN A 1 94 ? -17.982 -1.389 28.452 1.00 86.00 94 ASN A C 1
ATOM 826 O O . ASN A 1 94 ? -16.885 -1.800 28.076 1.00 86.00 94 ASN A O 1
ATOM 830 N N . LEU A 1 95 ? -18.118 -0.241 29.125 1.00 84.69 95 LEU A N 1
ATOM 831 C CA . LEU A 1 95 ? -16.984 0.593 29.523 1.00 84.69 95 LEU A CA 1
ATOM 832 C C . LEU A 1 95 ? -16.033 -0.164 30.456 1.00 84.69 95 LEU A C 1
ATOM 834 O O . LEU A 1 95 ? -14.819 -0.076 30.287 1.00 84.69 95 LEU A O 1
ATOM 838 N N . GLN A 1 96 ? -16.553 -0.938 31.408 1.00 85.75 96 GLN A N 1
ATOM 839 C CA . GLN A 1 96 ? -15.715 -1.754 32.282 1.00 85.75 96 GLN A CA 1
ATOM 840 C C . GLN A 1 96 ? -14.925 -2.806 31.485 1.00 85.75 96 GLN A C 1
ATOM 842 O O . GLN A 1 96 ? -13.712 -2.921 31.659 1.00 85.75 96 GLN A O 1
ATOM 847 N N . THR A 1 97 ? -15.572 -3.489 30.539 1.00 88.25 97 THR A N 1
ATOM 848 C CA . THR A 1 97 ? -14.907 -4.437 29.623 1.00 88.25 97 THR A CA 1
ATOM 849 C C . THR A 1 97 ? -13.820 -3.750 28.781 1.00 88.25 97 THR A C 1
ATOM 851 O O . THR A 1 97 ? -12.713 -4.267 28.612 1.00 88.25 97 THR A O 1
ATOM 854 N N . LEU A 1 98 ? -14.110 -2.547 28.279 1.00 88.00 98 LEU A N 1
ATOM 855 C CA . LEU A 1 98 ? -13.175 -1.705 27.532 1.00 88.00 98 LEU A CA 1
ATOM 856 C C . LEU A 1 98 ? -11.967 -1.292 28.386 1.00 88.00 98 LEU A C 1
ATOM 858 O O . LEU A 1 98 ? -10.837 -1.336 27.898 1.00 88.00 98 LEU A O 1
ATOM 862 N N . ARG A 1 99 ? -12.168 -0.936 29.660 1.00 90.75 99 ARG A N 1
ATOM 863 C CA . ARG A 1 99 ? -11.078 -0.593 30.590 1.00 90.75 99 ARG A CA 1
ATOM 864 C C . ARG A 1 99 ? -10.143 -1.776 30.824 1.00 90.75 99 ARG A C 1
ATOM 866 O O . ARG A 1 99 ? -8.934 -1.617 30.683 1.00 90.75 99 ARG A O 1
ATOM 873 N N . GLU A 1 100 ? -10.682 -2.966 31.081 1.00 92.00 100 GLU A N 1
ATOM 874 C CA . GLU A 1 100 ? -9.869 -4.184 31.234 1.00 92.00 100 GLU A CA 1
ATOM 875 C C . GLU A 1 100 ? -9.057 -4.493 29.966 1.00 92.00 100 GLU A C 1
ATOM 877 O O . GLU A 1 100 ? -7.886 -4.885 30.029 1.00 92.00 100 GLU A O 1
ATOM 882 N N . TYR A 1 101 ? -9.661 -4.285 28.792 1.00 91.06 101 TYR A N 1
ATOM 883 C CA . TYR A 1 101 ? -8.970 -4.409 27.513 1.00 91.06 101 TYR A CA 1
ATOM 884 C C . TYR A 1 101 ? -7.836 -3.383 27.367 1.00 91.06 101 TYR A C 1
ATOM 886 O O . TYR A 1 101 ? -6.721 -3.766 26.990 1.00 91.06 101 TYR A O 1
ATOM 894 N N . LYS A 1 102 ? -8.102 -2.106 27.676 1.00 91.69 102 LYS A N 1
ATOM 895 C CA . LYS A 1 102 ? -7.116 -1.017 27.645 1.00 91.69 102 LYS A CA 1
ATOM 896 C C . LYS A 1 102 ? -5.935 -1.359 28.540 1.00 91.69 102 LYS A C 1
ATOM 898 O O . LYS A 1 102 ? -4.810 -1.392 28.060 1.00 91.69 102 LYS A O 1
ATOM 903 N N . GLU A 1 103 ? -6.182 -1.706 29.801 1.00 93.00 103 GLU A N 1
ATOM 904 C CA . GLU A 1 103 ? -5.133 -2.058 30.765 1.00 93.00 103 GLU A CA 1
ATOM 905 C C . GLU A 1 103 ? -4.243 -3.201 30.267 1.00 93.00 103 GLU A C 1
ATOM 907 O O . GLU A 1 103 ? -3.015 -3.122 30.350 1.00 93.00 103 GLU A O 1
ATOM 912 N N . ARG A 1 104 ? -4.845 -4.247 29.687 1.00 93.19 104 ARG A N 1
ATOM 913 C CA . ARG A 1 104 ? -4.106 -5.398 29.151 1.00 93.19 104 ARG A CA 1
ATOM 914 C C . ARG A 1 104 ? -3.240 -5.037 27.944 1.00 93.19 104 ARG A C 1
ATOM 916 O O . ARG A 1 104 ? -2.155 -5.597 27.787 1.00 93.19 104 ARG A O 1
ATOM 923 N N . ASN A 1 105 ? -3.714 -4.137 27.084 1.00 91.88 105 ASN A N 1
ATOM 924 C CA . ASN A 1 105 ? -3.081 -3.837 25.798 1.00 91.88 105 ASN A CA 1
ATOM 925 C C . ASN A 1 105 ? -2.277 -2.531 25.789 1.00 91.88 105 ASN A C 1
ATOM 927 O O . ASN A 1 105 ? -1.574 -2.277 24.812 1.00 91.88 105 ASN A O 1
ATOM 931 N N . GLU A 1 106 ? -2.332 -1.722 26.852 1.00 92.44 106 GLU A N 1
ATOM 932 C CA . GLU A 1 106 ? -1.738 -0.380 26.909 1.00 92.44 106 GLU A CA 1
ATOM 933 C C . GLU A 1 106 ? -0.257 -0.414 26.543 1.00 92.44 106 GLU A C 1
ATOM 935 O O . GLU A 1 106 ? 0.205 0.342 25.693 1.00 92.44 106 GLU A O 1
ATOM 940 N N . LYS A 1 107 ? 0.492 -1.362 27.113 1.00 93.31 107 LYS A N 1
ATOM 941 C CA . LYS A 1 107 ? 1.922 -1.497 26.829 1.00 93.31 107 LYS A CA 1
ATOM 942 C C . LYS A 1 107 ? 2.191 -1.775 25.345 1.00 93.31 107 LYS A C 1
ATOM 944 O O . LYS A 1 107 ? 3.014 -1.096 24.740 1.00 93.31 107 LYS A O 1
ATOM 949 N N . VAL A 1 108 ? 1.473 -2.734 24.757 1.00 92.75 108 VAL A N 1
ATOM 950 C CA . VAL A 1 108 ? 1.624 -3.108 23.339 1.00 92.75 108 VAL A CA 1
ATOM 951 C C . VAL A 1 108 ? 1.216 -1.951 22.428 1.00 92.75 108 VAL A C 1
ATOM 953 O O . VAL A 1 108 ? 1.860 -1.695 21.408 1.00 92.75 108 VAL A O 1
ATOM 956 N N . TYR A 1 109 ? 0.161 -1.229 22.799 1.00 91.19 109 TYR A N 1
ATOM 957 C CA . TYR A 1 109 ? -0.304 -0.052 22.081 1.00 91.19 109 TYR A CA 1
ATOM 958 C C . TYR A 1 109 ? 0.755 1.054 22.081 1.00 91.19 109 TYR A C 1
ATOM 960 O O . TYR A 1 109 ? 1.136 1.531 21.013 1.00 91.19 109 TYR A O 1
ATOM 968 N N . GLN A 1 110 ? 1.312 1.391 23.247 1.00 91.56 110 GLN A N 1
ATOM 969 C CA . GLN A 1 110 ? 2.371 2.397 23.364 1.00 91.56 110 GLN A CA 1
ATOM 970 C C . GLN A 1 110 ? 3.652 1.988 22.628 1.00 91.56 110 GLN A C 1
ATOM 972 O O . GLN A 1 110 ? 4.263 2.816 21.954 1.00 91.56 110 GLN A O 1
ATOM 977 N N . GLU A 1 111 ? 4.066 0.722 22.708 1.00 91.81 111 GLU A N 1
ATOM 978 C CA . GLU A 1 111 ? 5.203 0.211 21.930 1.00 91.81 111 GLU A CA 1
ATOM 979 C C . GLU A 1 111 ? 4.965 0.376 20.424 1.00 91.81 111 GLU A C 1
ATOM 981 O O . GLU A 1 111 ? 5.841 0.858 19.704 1.00 91.81 111 GLU A O 1
ATOM 986 N N . SER A 1 112 ? 3.756 0.060 19.953 1.00 89.44 112 SER A N 1
ATOM 987 C CA . SER A 1 112 ? 3.410 0.172 18.534 1.00 89.44 112 SER A CA 1
ATOM 988 C C . SER A 1 112 ? 3.331 1.632 18.065 1.00 89.44 112 SER A C 1
ATOM 990 O O . SER A 1 112 ? 3.774 1.943 16.959 1.00 89.44 112 SER A O 1
ATOM 992 N N . LEU A 1 113 ? 2.824 2.548 18.899 1.00 90.00 113 LEU A N 1
ATOM 993 C CA . LEU A 1 113 ? 2.792 3.991 18.617 1.00 90.00 113 LEU A CA 1
ATOM 994 C C . LEU A 1 113 ? 4.185 4.626 18.554 1.00 90.00 113 LEU A C 1
ATOM 996 O O . LEU A 1 113 ? 4.387 5.597 17.827 1.00 90.00 113 LEU A O 1
ATOM 1000 N N . ASN A 1 114 ? 5.145 4.084 19.301 1.00 90.75 114 ASN A N 1
ATOM 1001 C CA . ASN A 1 114 ? 6.524 4.564 19.300 1.00 90.75 114 ASN A CA 1
ATOM 1002 C C . ASN A 1 114 ? 7.381 3.959 18.175 1.00 90.75 114 ASN A C 1
ATOM 1004 O O . ASN A 1 114 ? 8.522 4.380 17.991 1.00 90.75 114 ASN A O 1
ATOM 1008 N N . ASN A 1 115 ? 6.850 3.007 17.405 1.00 93.25 115 ASN A N 1
ATOM 1009 C CA . ASN A 1 115 ? 7.527 2.440 16.245 1.00 93.25 115 ASN A CA 1
ATOM 1010 C C . ASN A 1 115 ? 7.287 3.311 14.999 1.00 93.25 115 ASN A C 1
ATOM 1012 O O . ASN A 1 115 ? 6.289 3.155 14.300 1.00 93.25 115 ASN A O 1
ATOM 1016 N N . GLU A 1 116 ? 8.215 4.226 14.716 1.00 92.62 116 GLU A N 1
ATOM 1017 C CA . GLU A 1 116 ? 8.106 5.186 13.609 1.00 92.62 116 GLU A CA 1
ATOM 1018 C C . GLU A 1 116 ? 7.911 4.521 12.236 1.00 92.62 116 GLU A C 1
ATOM 1020 O O . GLU A 1 116 ? 7.093 4.985 11.441 1.00 92.62 116 GLU A O 1
ATOM 1025 N N . GLU A 1 117 ? 8.615 3.421 11.960 1.00 91.81 117 GLU A N 1
ATOM 1026 C CA . GLU A 1 117 ? 8.488 2.689 10.696 1.00 91.81 117 GLU A CA 1
ATOM 1027 C C . GLU A 1 117 ? 7.074 2.121 10.529 1.00 91.81 117 GLU A C 1
ATOM 1029 O O . GLU A 1 117 ? 6.429 2.345 9.502 1.00 91.81 117 GLU A O 1
ATOM 1034 N N . LEU A 1 118 ? 6.557 1.455 11.565 1.00 90.62 118 LEU A N 1
ATOM 1035 C CA . LEU A 1 118 ? 5.196 0.921 11.562 1.00 90.62 118 LEU A CA 1
ATOM 1036 C C . LEU A 1 118 ? 4.159 2.037 11.388 1.00 90.62 118 LEU A C 1
ATOM 1038 O O . LEU A 1 118 ? 3.227 1.889 10.601 1.00 90.62 118 LEU A O 1
ATOM 1042 N N . GLN A 1 119 ? 4.319 3.161 12.089 1.00 92.12 119 GLN A N 1
ATOM 1043 C CA . GLN A 1 119 ? 3.385 4.287 11.997 1.00 92.12 119 GLN A CA 1
ATOM 1044 C C . GLN A 1 119 ? 3.394 4.933 10.606 1.00 92.12 119 GLN A C 1
ATOM 1046 O O . GLN A 1 119 ? 2.332 5.260 10.074 1.00 92.12 119 GLN A O 1
ATOM 1051 N N . ASN A 1 120 ? 4.569 5.082 9.990 1.00 91.31 120 ASN A N 1
ATOM 1052 C CA . ASN A 1 120 ? 4.685 5.593 8.626 1.00 91.31 120 ASN A CA 1
ATOM 1053 C C . ASN A 1 120 ? 4.025 4.643 7.616 1.00 91.31 120 ASN A C 1
ATOM 1055 O O . ASN A 1 120 ? 3.247 5.104 6.779 1.00 91.31 120 ASN A O 1
ATOM 1059 N N . ASN A 1 121 ? 4.255 3.333 7.740 1.00 91.88 121 ASN A N 1
ATOM 1060 C CA . ASN A 1 121 ? 3.632 2.333 6.871 1.00 91.88 121 ASN A CA 1
ATOM 1061 C C . ASN A 1 121 ? 2.104 2.293 7.036 1.00 91.88 121 ASN A C 1
ATOM 1063 O O . ASN A 1 121 ? 1.385 2.270 6.041 1.00 91.88 121 ASN A O 1
ATOM 1067 N N . LEU A 1 122 ? 1.595 2.353 8.272 1.00 93.00 122 LEU A N 1
ATOM 1068 C CA . LEU A 1 122 ? 0.154 2.421 8.542 1.00 93.00 122 LEU A CA 1
ATOM 1069 C C . LEU A 1 122 ? -0.476 3.694 7.975 1.00 93.00 122 LEU A C 1
ATOM 1071 O O . LEU A 1 122 ? -1.585 3.641 7.446 1.00 93.00 122 LEU A O 1
ATOM 1075 N N . ARG A 1 123 ? 0.219 4.834 8.062 1.00 91.94 123 ARG A N 1
ATOM 1076 C CA . ARG A 1 123 ? -0.242 6.089 7.456 1.00 91.94 123 ARG A CA 1
ATOM 1077 C C . ARG A 1 123 ? -0.352 5.954 5.937 1.00 91.94 123 ARG A C 1
ATOM 1079 O O . ARG A 1 123 ? -1.416 6.231 5.395 1.00 91.94 123 ARG A O 1
ATOM 1086 N N . GLU A 1 124 ? 0.702 5.479 5.271 1.00 92.62 124 GLU A N 1
ATOM 1087 C CA . GLU A 1 124 ? 0.678 5.237 3.821 1.00 92.62 124 GLU A CA 1
ATOM 1088 C C . GLU A 1 124 ? -0.443 4.267 3.428 1.00 92.62 124 GLU A C 1
ATOM 1090 O O . GLU A 1 124 ? -1.186 4.521 2.478 1.00 92.62 124 GLU A O 1
ATOM 1095 N N . TRP A 1 125 ? -0.590 3.166 4.168 1.00 95.44 125 TRP A N 1
ATOM 1096 C CA . TRP A 1 125 ? -1.642 2.190 3.918 1.00 95.44 125 TRP A CA 1
ATOM 1097 C C . TRP A 1 125 ? -3.033 2.800 4.060 1.00 95.44 125 TRP A C 1
ATOM 1099 O O . TRP A 1 125 ? -3.854 2.602 3.169 1.00 95.44 125 TRP A O 1
ATOM 1109 N N . ARG A 1 126 ? -3.299 3.585 5.110 1.00 93.38 126 ARG A N 1
ATOM 1110 C CA . ARG A 1 126 ? -4.594 4.262 5.283 1.00 93.38 126 ARG A CA 1
ATOM 1111 C C . ARG A 1 126 ? -4.886 5.228 4.148 1.00 93.38 126 ARG A C 1
ATOM 1113 O O . ARG A 1 126 ? -6.007 5.236 3.648 1.00 93.38 126 ARG A O 1
ATOM 1120 N N . ASP A 1 127 ? -3.907 6.015 3.716 1.00 91.94 127 ASP A N 1
ATOM 1121 C CA . ASP A 1 127 ? -4.084 6.942 2.593 1.00 91.94 127 ASP A CA 1
ATOM 1122 C C . ASP A 1 127 ? -4.455 6.189 1.306 1.00 91.94 127 ASP A C 1
ATOM 1124 O O . ASP A 1 127 ? -5.355 6.598 0.564 1.00 91.94 127 ASP A O 1
ATOM 1128 N N . LEU A 1 128 ? -3.818 5.039 1.067 1.00 93.94 128 LEU A N 1
ATOM 1129 C CA . LEU A 1 128 ? -4.154 4.164 -0.053 1.00 93.94 128 LEU A CA 1
ATOM 1130 C C . LEU A 1 128 ? -5.526 3.502 0.112 1.00 93.94 128 LEU A C 1
ATOM 1132 O O . LEU A 1 128 ? -6.310 3.515 -0.833 1.00 93.94 128 LEU A O 1
ATOM 1136 N N . LYS A 1 129 ? -5.842 2.963 1.292 1.00 91.69 129 LYS A N 1
ATOM 1137 C CA . LYS A 1 129 ? -7.114 2.287 1.591 1.00 91.69 129 LYS A CA 1
ATOM 1138 C C . LYS A 1 129 ? -8.306 3.245 1.501 1.00 91.69 129 LYS A C 1
ATOM 1140 O O . LYS A 1 129 ? -9.382 2.844 1.073 1.00 91.69 129 LYS A O 1
ATOM 1145 N N . ASN A 1 130 ? -8.100 4.516 1.849 1.00 91.44 130 ASN A N 1
ATOM 1146 C CA . ASN A 1 130 ? -9.098 5.583 1.741 1.00 91.44 130 ASN A CA 1
ATOM 1147 C C . ASN A 1 130 ? -9.248 6.147 0.317 1.00 91.44 130 ASN A C 1
ATOM 1149 O O . ASN A 1 130 ? -10.180 6.911 0.053 1.00 91.44 130 ASN A O 1
ATOM 1153 N N . THR A 1 131 ? -8.345 5.798 -0.602 1.00 91.88 131 THR A N 1
ATOM 1154 C CA . THR A 1 131 ? -8.447 6.153 -2.020 1.00 91.88 131 THR A CA 1
ATOM 1155 C C . THR A 1 131 ? -9.299 5.102 -2.743 1.00 91.88 131 THR A C 1
ATOM 1157 O O . THR A 1 131 ? -9.086 3.909 -2.522 1.00 91.88 131 THR A O 1
ATOM 1160 N N . PRO A 1 132 ? -10.243 5.488 -3.629 1.00 95.06 132 PRO A N 1
ATOM 1161 C CA . PRO A 1 132 ? -11.033 4.522 -4.391 1.00 95.06 132 PRO A CA 1
ATOM 1162 C C . PRO A 1 132 ? -10.148 3.502 -5.117 1.00 95.06 132 PRO A C 1
ATOM 1164 O O . PRO A 1 132 ? -9.173 3.878 -5.772 1.00 95.06 132 PRO A O 1
ATOM 1167 N N . GLU A 1 133 ? -10.501 2.217 -5.044 1.00 92.75 133 GLU A N 1
ATOM 1168 C CA . GLU A 1 133 ? -9.669 1.135 -5.590 1.00 92.75 133 GLU A CA 1
ATOM 1169 C C . GLU A 1 133 ? -9.377 1.319 -7.089 1.00 92.75 133 GLU A C 1
ATOM 1171 O O . GLU A 1 133 ? -8.258 1.098 -7.545 1.00 92.75 133 GLU A O 1
ATOM 1176 N N . GLU A 1 134 ? -10.352 1.804 -7.859 1.00 95.50 134 GLU A N 1
ATOM 1177 C CA . GLU A 1 134 ? -10.181 2.113 -9.282 1.00 95.50 134 GLU A CA 1
ATOM 1178 C C . GLU A 1 134 ? -9.150 3.222 -9.530 1.00 95.50 134 GLU A C 1
ATOM 1180 O O . GLU A 1 134 ? -8.373 3.148 -10.484 1.00 95.50 134 GLU A O 1
ATOM 1185 N N . ALA A 1 135 ? -9.103 4.236 -8.660 1.00 97.31 135 ALA A N 1
ATOM 1186 C CA . ALA A 1 135 ? -8.114 5.305 -8.747 1.00 97.31 135 ALA A CA 1
ATOM 1187 C C . ALA A 1 135 ? -6.707 4.772 -8.439 1.00 97.31 135 ALA A C 1
ATOM 1189 O O . ALA A 1 135 ? -5.767 5.087 -9.168 1.00 97.31 135 ALA A O 1
ATOM 1190 N N . ASN A 1 136 ? -6.577 3.900 -7.435 1.00 97.19 136 ASN A N 1
ATOM 1191 C CA . ASN A 1 136 ? -5.321 3.216 -7.123 1.00 97.19 136 ASN A CA 1
ATOM 1192 C C . ASN A 1 136 ? -4.847 2.322 -8.280 1.00 97.19 136 ASN A C 1
ATOM 1194 O O . ASN A 1 136 ? -3.678 2.388 -8.658 1.00 97.19 136 ASN A O 1
ATOM 1198 N N . LYS A 1 137 ? -5.740 1.530 -8.889 1.00 97.56 137 LYS A N 1
ATOM 1199 C CA . LYS A 1 137 ? -5.424 0.703 -10.070 1.00 97.56 137 LYS A CA 1
ATOM 1200 C C . LYS A 1 137 ? -4.987 1.553 -11.257 1.00 97.56 137 LYS A C 1
ATOM 1202 O O . LYS A 1 137 ? -3.996 1.246 -11.912 1.00 97.56 137 LYS A O 1
ATOM 1207 N N . ARG A 1 138 ? -5.688 2.657 -11.520 1.00 98.00 138 ARG A N 1
ATOM 1208 C CA . ARG A 1 138 ? -5.300 3.593 -12.579 1.00 98.00 138 ARG A CA 1
ATOM 1209 C C . ARG A 1 138 ? -3.917 4.184 -12.321 1.00 98.00 138 ARG A C 1
ATOM 1211 O O . ARG A 1 138 ? -3.094 4.214 -13.232 1.00 98.00 138 ARG A O 1
ATOM 1218 N N . GLU A 1 139 ? -3.656 4.641 -11.099 1.00 97.81 139 GLU A N 1
ATOM 1219 C CA . GLU A 1 139 ? -2.357 5.200 -10.736 1.00 97.81 139 GLU A CA 1
ATOM 1220 C C . GLU A 1 139 ? -1.237 4.154 -10.845 1.00 97.81 139 GLU A C 1
ATOM 1222 O O . GLU A 1 139 ? -0.164 4.468 -11.358 1.00 97.81 139 GLU A O 1
ATOM 1227 N N . PHE A 1 140 ? -1.494 2.908 -10.443 1.00 98.31 140 PHE A N 1
ATOM 1228 C CA . PHE A 1 140 ? -0.569 1.786 -10.609 1.00 98.31 140 PHE A CA 1
ATOM 1229 C C . PHE A 1 140 ? -0.143 1.616 -12.075 1.00 98.31 140 PHE A C 1
ATOM 1231 O O . PHE A 1 140 ? 1.051 1.624 -12.384 1.00 98.31 140 PHE A O 1
ATOM 1238 N N . GLU A 1 141 ? -1.110 1.558 -12.992 1.00 98.12 141 GLU A N 1
ATOM 1239 C CA . GLU A 1 141 ? -0.859 1.422 -14.431 1.00 98.12 141 GLU A CA 1
ATOM 1240 C C . GLU A 1 141 ? -0.167 2.651 -15.042 1.00 98.12 141 GLU A C 1
ATOM 1242 O O . GLU A 1 141 ? 0.684 2.535 -15.929 1.00 98.12 141 GLU A O 1
ATOM 1247 N N . GLU A 1 142 ? -0.493 3.857 -14.574 1.00 97.69 142 GLU A N 1
ATOM 1248 C CA . GLU A 1 142 ? 0.192 5.080 -15.001 1.00 97.69 142 GLU A CA 1
ATOM 1249 C C . GLU A 1 142 ? 1.670 5.069 -14.592 1.00 97.69 142 GLU A C 1
ATOM 1251 O O . GLU A 1 142 ? 2.535 5.435 -15.393 1.00 97.69 142 GLU A O 1
ATOM 1256 N N . ILE A 1 143 ? 1.989 4.587 -13.388 1.00 98.25 143 ILE A N 1
ATOM 1257 C CA . ILE A 1 143 ? 3.381 4.456 -12.952 1.00 98.25 143 ILE A CA 1
ATOM 1258 C C . ILE A 1 143 ? 4.089 3.336 -13.716 1.00 98.25 143 ILE A C 1
ATOM 1260 O O . ILE A 1 143 ? 5.230 3.528 -14.130 1.00 98.25 143 ILE A O 1
ATOM 1264 N N . LYS A 1 144 ? 3.431 2.205 -14.000 1.00 98.25 144 LYS A N 1
ATOM 1265 C CA . LYS A 1 144 ? 4.001 1.146 -14.856 1.00 98.25 144 LYS A CA 1
ATOM 1266 C C . LYS A 1 144 ? 4.438 1.680 -16.219 1.00 98.25 144 LYS A C 1
ATOM 1268 O O . LYS A 1 144 ? 5.516 1.330 -16.690 1.00 98.25 144 LYS A O 1
ATOM 1273 N N . LYS A 1 145 ? 3.661 2.580 -16.833 1.00 97.56 145 LYS A N 1
ATOM 1274 C CA . LYS A 1 145 ? 4.052 3.253 -18.089 1.00 97.56 145 LYS A CA 1
ATOM 1275 C C . LYS A 1 145 ? 5.292 4.133 -17.919 1.00 97.56 145 LYS A C 1
ATOM 1277 O O . LYS A 1 145 ? 6.123 4.189 -18.823 1.00 97.56 145 LYS A O 1
ATOM 1282 N N . MET A 1 146 ? 5.437 4.797 -16.774 1.00 97.56 146 MET A N 1
ATOM 1283 C CA . MET A 1 146 ? 6.640 5.565 -16.440 1.00 97.56 146 MET A CA 1
ATOM 1284 C C . MET A 1 146 ? 7.864 4.654 -16.259 1.00 97.56 146 MET A C 1
ATOM 1286 O O . MET A 1 146 ? 8.916 4.941 -16.820 1.00 97.56 146 MET A O 1
ATOM 1290 N N . VAL A 1 147 ? 7.730 3.539 -15.538 1.00 98.12 147 VAL A N 1
ATOM 1291 C CA . VAL A 1 147 ? 8.803 2.539 -15.385 1.00 98.12 147 VAL A CA 1
ATOM 1292 C C . VAL A 1 147 ? 9.209 1.980 -16.753 1.00 98.12 147 VAL A C 1
ATOM 1294 O O . VAL A 1 147 ? 10.387 1.941 -17.096 1.00 98.12 147 VAL A O 1
ATOM 1297 N N . LEU A 1 148 ? 8.224 1.623 -17.583 1.00 97.06 148 LEU A N 1
ATOM 1298 C CA . LEU A 1 148 ? 8.445 1.145 -18.947 1.00 97.06 148 LEU A CA 1
ATOM 1299 C C . LEU A 1 148 ? 9.235 2.155 -19.788 1.00 97.06 148 LEU A C 1
ATOM 1301 O O . LEU A 1 148 ? 10.134 1.779 -20.538 1.00 97.06 148 LEU A O 1
ATOM 1305 N N . TYR A 1 149 ? 8.915 3.440 -19.643 1.00 97.00 149 TYR A N 1
ATOM 1306 C CA . TYR A 1 149 ? 9.642 4.510 -20.306 1.00 97.00 149 TYR A CA 1
ATOM 1307 C C . TYR A 1 149 ? 11.121 4.555 -19.896 1.00 97.00 149 TYR A C 1
ATOM 1309 O O . TYR A 1 149 ? 11.979 4.652 -20.773 1.00 97.00 149 TYR A O 1
ATOM 1317 N N . PHE A 1 150 ? 11.431 4.474 -18.598 1.00 97.12 150 PHE A N 1
ATOM 1318 C CA . PHE A 1 150 ? 12.818 4.502 -18.118 1.00 97.12 150 PHE A CA 1
ATOM 1319 C C . PHE A 1 150 ? 13.616 3.275 -18.552 1.00 97.12 150 PHE A C 1
ATOM 1321 O O . PHE A 1 150 ? 14.767 3.418 -18.975 1.00 97.12 150 PHE A O 1
ATOM 1328 N N . ARG A 1 151 ? 12.972 2.107 -18.579 1.00 96.56 151 ARG A N 1
ATOM 1329 C CA . ARG A 1 151 ? 13.566 0.882 -19.113 1.00 96.56 151 ARG A CA 1
ATOM 1330 C C . ARG A 1 151 ? 13.943 1.042 -20.585 1.00 96.56 151 ARG A C 1
ATOM 1332 O O . ARG A 1 151 ? 15.084 0.788 -20.966 1.00 96.56 151 ARG A O 1
ATOM 1339 N N . ASP A 1 152 ? 12.995 1.491 -21.409 1.00 95.31 152 ASP A N 1
ATOM 1340 C CA . ASP A 1 152 ? 13.224 1.745 -22.836 1.00 95.31 152 ASP A CA 1
ATOM 1341 C C . ASP A 1 152 ? 14.320 2.800 -23.048 1.00 95.31 152 ASP A C 1
ATOM 1343 O O . ASP A 1 152 ? 15.147 2.671 -23.947 1.00 95.31 152 ASP A O 1
ATOM 1347 N N . TRP A 1 153 ? 14.350 3.837 -22.209 1.00 95.56 153 TRP A N 1
ATOM 1348 C CA . TRP A 1 153 ? 15.389 4.860 -22.251 1.00 95.56 153 TRP A CA 1
ATOM 1349 C C . TRP A 1 153 ? 16.774 4.287 -21.925 1.00 95.56 153 TRP A C 1
ATOM 1351 O O . TRP A 1 153 ? 17.735 4.607 -22.623 1.00 95.56 153 TRP A O 1
ATOM 1361 N N . CYS A 1 154 ? 16.897 3.394 -20.937 1.00 95.12 154 CYS A N 1
ATOM 1362 C CA . CYS A 1 154 ? 18.158 2.701 -20.656 1.00 95.12 154 CYS A CA 1
ATOM 1363 C C . CYS A 1 154 ? 18.616 1.855 -21.851 1.00 95.12 154 CYS A C 1
ATOM 1365 O O . CYS A 1 154 ? 19.787 1.911 -22.224 1.00 95.12 154 CYS A O 1
ATOM 1367 N N . MET A 1 155 ? 17.697 1.133 -22.498 1.00 94.88 155 MET A N 1
ATOM 1368 C CA . MET A 1 155 ? 18.007 0.370 -23.712 1.00 94.88 155 MET A CA 1
ATOM 1369 C C . MET A 1 155 ? 18.475 1.276 -24.857 1.00 94.88 155 MET A C 1
ATOM 1371 O O . MET A 1 155 ? 19.487 0.993 -25.493 1.00 94.88 155 MET A O 1
ATOM 1375 N N . PHE A 1 156 ? 17.786 2.397 -25.085 1.00 95.06 156 PHE A N 1
ATOM 1376 C CA . PHE A 1 156 ? 18.191 3.394 -26.074 1.00 95.06 156 PHE A CA 1
ATOM 1377 C C . PHE A 1 156 ? 19.605 3.920 -25.806 1.00 95.06 156 PHE A C 1
ATOM 1379 O O . PHE A 1 156 ? 20.420 3.994 -26.724 1.00 95.06 156 PHE A O 1
ATOM 1386 N N . ARG A 1 157 ? 19.923 4.249 -24.547 1.00 94.38 157 ARG A N 1
ATOM 1387 C CA . ARG A 1 157 ? 21.251 4.746 -24.163 1.00 94.38 157 ARG A CA 1
ATOM 1388 C C . ARG A 1 157 ? 22.351 3.730 -24.462 1.00 94.38 157 ARG A C 1
ATOM 1390 O O . ARG A 1 157 ? 23.384 4.121 -24.997 1.00 94.38 157 ARG A O 1
ATOM 1397 N N . LEU A 1 158 ? 22.108 2.459 -24.143 1.00 94.56 158 LEU A N 1
ATOM 1398 C CA . LEU A 1 158 ? 23.041 1.355 -24.387 1.00 94.56 158 LEU A CA 1
ATOM 1399 C C . LEU A 1 158 ? 23.277 1.084 -25.877 1.00 94.56 158 LEU A C 1
ATOM 1401 O O . LEU A 1 158 ? 24.382 0.709 -26.253 1.00 94.56 158 LEU A O 1
ATOM 1405 N N . ASP A 1 159 ? 22.254 1.260 -26.712 1.00 93.50 159 ASP A N 1
ATOM 1406 C CA . ASP A 1 159 ? 22.352 1.013 -28.151 1.00 93.50 159 ASP A CA 1
ATOM 1407 C C . ASP A 1 159 ? 22.990 2.172 -28.928 1.00 93.50 159 ASP A C 1
ATOM 1409 O O . ASP A 1 159 ? 23.626 1.944 -29.955 1.00 93.50 159 ASP A O 1
ATOM 1413 N N . TRP A 1 160 ? 22.743 3.415 -28.504 1.00 90.56 160 TRP A N 1
ATOM 1414 C CA . TRP A 1 160 ? 23.012 4.599 -29.327 1.00 90.56 160 TRP A CA 1
ATOM 1415 C C . TRP A 1 160 ? 24.331 5.301 -29.003 1.00 90.56 160 TRP A C 1
ATOM 1417 O O . TRP A 1 160 ? 24.922 5.929 -29.881 1.00 90.56 160 TRP A O 1
ATOM 1427 N N . TYR A 1 161 ? 24.787 5.234 -27.751 1.00 87.81 161 TYR A N 1
ATOM 1428 C CA . TYR A 1 161 ? 25.982 5.948 -27.304 1.00 87.81 161 TYR A CA 1
ATOM 1429 C C . TYR A 1 161 ? 27.157 4.997 -27.079 1.00 87.81 161 TYR A C 1
ATOM 1431 O O . TYR A 1 161 ? 26.999 3.895 -26.555 1.00 87.81 161 TYR A O 1
ATOM 1439 N N . GLU A 1 162 ? 28.364 5.464 -27.403 1.00 93.44 162 GLU A N 1
ATOM 1440 C CA . GLU A 1 162 ? 29.600 4.821 -26.959 1.00 93.44 162 GLU A CA 1
ATOM 1441 C C . GLU A 1 162 ? 29.831 5.151 -25.481 1.00 93.44 162 GLU A C 1
ATOM 1443 O O . GLU A 1 162 ? 30.310 6.227 -25.126 1.00 93.44 162 GLU A O 1
ATOM 1448 N N . LEU A 1 163 ? 29.421 4.227 -24.616 1.00 94.12 163 LEU A N 1
ATOM 1449 C CA . LEU A 1 163 ? 29.484 4.368 -23.166 1.00 94.12 163 LEU A CA 1
ATOM 1450 C C . LEU A 1 163 ? 30.710 3.658 -22.586 1.00 94.12 163 LEU A C 1
ATOM 1452 O O . LEU A 1 163 ? 31.183 2.641 -23.104 1.00 94.12 163 LEU A O 1
ATOM 1456 N N . SER A 1 164 ? 31.195 4.160 -21.454 1.00 95.38 164 SER A N 1
ATOM 1457 C CA . SER A 1 164 ? 32.180 3.440 -20.647 1.00 95.38 164 SER A CA 1
ATOM 1458 C C . SER A 1 164 ? 31.584 2.157 -20.047 1.00 95.38 164 SER A C 1
ATOM 1460 O O . SER A 1 164 ? 30.368 2.011 -19.914 1.00 95.38 164 SER A O 1
ATOM 1462 N N . GLN A 1 165 ? 32.437 1.216 -19.627 1.00 94.50 165 GLN A N 1
ATOM 1463 C CA . GLN A 1 165 ? 31.967 -0.020 -18.979 1.00 94.50 165 GLN A CA 1
ATOM 1464 C C . GLN A 1 165 ? 31.182 0.251 -17.684 1.00 94.50 165 GLN A C 1
ATOM 1466 O O . GLN A 1 165 ? 30.227 -0.463 -17.388 1.00 94.50 165 GLN A O 1
ATOM 1471 N N . GLU A 1 166 ? 31.546 1.300 -16.942 1.00 95.62 166 GLU A N 1
ATOM 1472 C CA . GLU A 1 166 ? 30.838 1.717 -15.728 1.00 95.62 166 GLU A CA 1
ATOM 1473 C C . GLU A 1 166 ? 29.420 2.218 -16.042 1.00 95.62 166 GLU A C 1
ATOM 1475 O O . GLU A 1 166 ? 28.450 1.792 -15.415 1.00 95.62 166 GLU A O 1
ATOM 1480 N N . GLU A 1 167 ? 29.271 3.070 -17.059 1.00 94.81 167 GLU A N 1
ATOM 1481 C CA . GLU A 1 167 ? 27.961 3.571 -17.492 1.00 94.81 167 GLU A CA 1
ATOM 1482 C C . GLU A 1 167 ? 27.077 2.459 -18.059 1.00 94.81 167 GLU A C 1
ATOM 1484 O O . GLU A 1 167 ? 25.878 2.419 -17.771 1.00 94.81 167 GLU A O 1
ATOM 1489 N N . ILE A 1 168 ? 27.662 1.531 -18.824 1.00 94.94 168 ILE A N 1
ATOM 1490 C CA . ILE A 1 168 ? 26.957 0.345 -19.322 1.00 94.94 168 ILE A CA 1
ATOM 1491 C C . ILE A 1 168 ? 26.398 -0.461 -18.151 1.00 94.94 168 ILE A C 1
ATOM 1493 O O . ILE A 1 168 ? 25.222 -0.829 -18.171 1.00 94.94 168 ILE A O 1
ATOM 1497 N N . GLN A 1 169 ? 27.217 -0.721 -17.128 1.00 95.94 169 GLN A N 1
ATOM 1498 C CA . GLN A 1 169 ? 26.772 -1.482 -15.965 1.00 95.94 169 GLN A CA 1
ATOM 1499 C C . GLN A 1 169 ? 25.654 -0.751 -15.216 1.00 95.94 169 GLN A C 1
ATOM 1501 O O . GLN A 1 169 ? 24.616 -1.345 -14.941 1.00 95.94 169 GLN A O 1
ATOM 1506 N N . LYS A 1 170 ? 25.799 0.560 -14.998 1.00 96.19 170 LYS A N 1
ATOM 1507 C CA . LYS A 1 170 ? 24.765 1.383 -14.361 1.00 96.19 170 LYS A CA 1
ATOM 1508 C C . LYS A 1 170 ? 23.421 1.309 -15.094 1.00 96.19 170 LYS A C 1
ATOM 1510 O O . LYS A 1 170 ? 22.381 1.176 -14.455 1.00 96.19 170 LYS A O 1
ATOM 1515 N N . HIS A 1 171 ? 23.418 1.396 -16.426 1.00 94.88 171 HIS A N 1
ATOM 1516 C CA . HIS A 1 171 ? 22.182 1.296 -17.210 1.00 94.88 171 HIS A CA 1
ATOM 1517 C C . HIS A 1 171 ? 21.557 -0.103 -17.163 1.00 94.88 171 HIS A C 1
ATOM 1519 O O . HIS A 1 171 ? 20.332 -0.211 -17.177 1.00 94.88 171 HIS A O 1
ATOM 1525 N N . ARG A 1 172 ? 22.368 -1.163 -17.073 1.00 95.19 172 ARG A N 1
ATOM 1526 C CA . ARG A 1 172 ? 21.868 -2.532 -16.875 1.00 95.19 172 ARG A CA 1
ATOM 1527 C C . ARG A 1 172 ? 21.202 -2.694 -15.513 1.00 95.19 172 ARG A C 1
ATOM 1529 O O . ARG A 1 172 ? 20.076 -3.173 -15.465 1.00 95.19 172 ARG A O 1
ATOM 1536 N N . ASP A 1 173 ? 21.831 -2.206 -14.448 1.00 96.94 173 ASP A N 1
ATOM 1537 C CA . ASP A 1 173 ? 21.276 -2.292 -13.091 1.00 96.94 173 ASP A CA 1
ATOM 1538 C C . ASP A 1 173 ? 19.942 -1.529 -12.974 1.00 96.94 173 ASP A C 1
ATOM 1540 O O . ASP A 1 173 ? 18.986 -2.010 -12.362 1.00 96.94 173 ASP A O 1
ATOM 1544 N N . LEU A 1 174 ? 19.849 -0.347 -13.602 1.00 95.94 174 LEU A N 1
ATOM 1545 C CA . LEU A 1 174 ? 18.598 0.416 -13.684 1.00 95.94 174 LEU A CA 1
ATOM 1546 C C . LEU A 1 174 ? 17.510 -0.356 -14.437 1.00 95.94 174 LEU A C 1
ATOM 1548 O O . LEU A 1 174 ? 16.383 -0.451 -13.960 1.00 95.94 174 LEU A O 1
ATOM 1552 N N . MET A 1 175 ? 17.856 -0.947 -15.580 1.00 95.50 175 MET A N 1
ATOM 1553 C CA . MET A 1 175 ? 16.928 -1.737 -16.386 1.00 95.50 175 MET A CA 1
ATOM 1554 C C . MET A 1 175 ? 16.429 -2.981 -15.638 1.00 95.50 175 MET A C 1
ATOM 1556 O O . MET A 1 175 ? 15.246 -3.309 -15.724 1.00 95.50 175 MET A O 1
ATOM 1560 N N . ASP A 1 176 ? 17.294 -3.663 -14.888 1.00 96.75 176 ASP A N 1
ATOM 1561 C CA . ASP A 1 176 ? 16.910 -4.815 -14.069 1.00 96.75 176 ASP A CA 1
ATOM 1562 C C . ASP A 1 176 ? 15.950 -4.409 -12.942 1.00 96.75 176 ASP A C 1
ATOM 1564 O O . ASP A 1 176 ? 14.959 -5.101 -12.688 1.00 96.75 176 ASP A O 1
ATOM 1568 N N . ASN A 1 177 ? 16.177 -3.249 -12.317 1.00 95.69 177 ASN A N 1
ATOM 1569 C CA . ASN A 1 177 ? 15.239 -2.684 -11.350 1.00 95.69 177 ASN A CA 1
ATOM 1570 C C . ASN A 1 177 ? 13.885 -2.348 -11.998 1.00 95.69 177 ASN A C 1
ATOM 1572 O O . ASN A 1 177 ? 12.838 -2.741 -11.481 1.00 95.69 177 ASN A O 1
ATOM 1576 N N . ASP A 1 178 ? 13.887 -1.691 -13.159 1.00 97.00 178 ASP A N 1
ATOM 1577 C CA . ASP A 1 178 ? 12.657 -1.380 -13.890 1.00 97.00 178 ASP A CA 1
ATOM 1578 C C . ASP A 1 178 ? 11.897 -2.658 -14.277 1.00 97.00 178 ASP A C 1
ATOM 1580 O O . ASP A 1 178 ? 10.680 -2.740 -14.110 1.00 97.00 178 ASP A O 1
ATOM 1584 N N . ASN A 1 179 ? 12.603 -3.700 -14.723 1.00 97.12 179 ASN A N 1
ATOM 1585 C CA . ASN A 1 179 ? 12.011 -5.005 -15.015 1.00 97.12 179 ASN A CA 1
ATOM 1586 C C . ASN A 1 179 ? 11.361 -5.629 -13.774 1.00 97.12 179 ASN A C 1
ATOM 1588 O O . ASN A 1 179 ? 10.233 -6.117 -13.861 1.00 97.12 179 ASN A O 1
ATOM 1592 N N . ARG A 1 180 ? 12.021 -5.565 -12.611 1.00 97.50 180 ARG A N 1
ATOM 1593 C CA . ARG A 1 180 ? 11.447 -6.025 -11.338 1.00 97.50 180 ARG A CA 1
ATOM 1594 C C . ARG A 1 180 ? 10.169 -5.258 -10.990 1.00 97.50 180 ARG A C 1
ATOM 1596 O O . ARG A 1 180 ? 9.170 -5.872 -10.625 1.00 97.50 180 ARG A O 1
ATOM 1603 N N . LEU A 1 181 ? 10.169 -3.933 -11.132 1.00 97.62 181 LEU A N 1
ATOM 1604 C CA . LEU A 1 181 ? 8.984 -3.105 -10.889 1.00 97.62 181 LEU A CA 1
ATOM 1605 C C . LEU A 1 181 ? 7.848 -3.424 -11.874 1.00 97.62 181 LEU A C 1
ATOM 1607 O O . LEU A 1 181 ? 6.679 -3.455 -11.485 1.00 97.62 181 LEU A O 1
ATOM 1611 N N . LEU A 1 182 ? 8.167 -3.716 -13.138 1.00 97.50 182 LEU A N 1
ATOM 1612 C CA . LEU A 1 182 ? 7.200 -4.123 -14.163 1.00 97.50 182 LEU A CA 1
ATOM 1613 C C . LEU A 1 182 ? 6.589 -5.509 -13.919 1.00 97.50 182 LEU A C 1
ATOM 1615 O O . LEU A 1 182 ? 5.474 -5.735 -14.381 1.00 97.50 182 LEU A O 1
ATOM 1619 N N . GLN A 1 183 ? 7.235 -6.383 -13.150 1.00 97.56 183 GLN A N 1
ATOM 1620 C CA . GLN A 1 183 ? 6.694 -7.699 -12.785 1.00 97.56 183 GLN A CA 1
ATOM 1621 C C . GLN A 1 183 ? 5.733 -7.671 -11.593 1.00 97.56 183 GLN A C 1
ATOM 1623 O O . GLN A 1 183 ? 5.003 -8.631 -11.396 1.00 97.56 183 GLN A O 1
ATOM 1628 N N . LEU A 1 184 ? 5.713 -6.593 -10.801 1.00 97.12 184 LEU A N 1
ATOM 1629 C CA . LEU A 1 184 ? 4.823 -6.507 -9.640 1.00 97.12 184 LEU A CA 1
ATOM 1630 C C . LEU A 1 184 ? 3.347 -6.576 -10.052 1.00 97.12 184 LEU A C 1
ATOM 1632 O O . LEU A 1 184 ? 2.913 -5.785 -10.890 1.00 97.12 184 LEU A O 1
ATOM 1636 N N . ASP A 1 185 ? 2.568 -7.437 -9.410 1.00 97.25 185 ASP A N 1
ATOM 1637 C CA . ASP A 1 185 ? 1.110 -7.417 -9.521 1.00 97.25 185 ASP A CA 1
ATOM 1638 C C . ASP A 1 185 ? 0.502 -6.303 -8.661 1.00 97.25 185 ASP A C 1
ATOM 1640 O O . ASP A 1 185 ? 1.151 -5.751 -7.761 1.00 97.25 185 ASP A O 1
ATOM 1644 N N . TYR A 1 186 ? -0.750 -5.943 -8.945 1.00 96.44 186 TYR A N 1
ATOM 1645 C CA . TYR A 1 186 ? -1.447 -4.915 -8.181 1.00 96.44 186 TYR A CA 1
ATOM 1646 C C . TYR A 1 186 ? -1.681 -5.368 -6.732 1.00 96.44 186 TYR A C 1
ATOM 1648 O O . TYR A 1 186 ? -2.377 -6.344 -6.472 1.00 96.44 186 TYR A O 1
ATOM 1656 N N . SER A 1 187 ? -1.129 -4.605 -5.791 1.00 95.50 187 SER A N 1
ATOM 1657 C CA . SER A 1 187 ? -1.410 -4.662 -4.354 1.00 95.50 187 SER A CA 1
ATOM 1658 C C . SER A 1 187 ? -1.126 -3.288 -3.740 1.00 95.50 187 SER A C 1
ATOM 1660 O O . SER A 1 187 ? -0.422 -2.474 -4.349 1.00 95.50 187 SER A O 1
ATOM 1662 N N . LEU A 1 188 ? -1.637 -3.003 -2.537 1.00 95.00 188 LEU A N 1
ATOM 1663 C CA . LEU A 1 188 ? -1.379 -1.713 -1.879 1.00 95.00 188 LEU A CA 1
ATOM 1664 C C . LEU A 1 188 ? 0.113 -1.521 -1.569 1.00 95.00 188 LEU A C 1
ATOM 1666 O O . LEU A 1 188 ? 0.662 -0.447 -1.819 1.00 95.00 188 LEU A O 1
ATOM 1670 N N . LYS A 1 189 ? 0.798 -2.587 -1.139 1.00 94.69 189 LYS A N 1
ATOM 1671 C CA . LYS A 1 189 ? 2.254 -2.588 -0.942 1.00 94.69 189 LYS A CA 1
ATOM 1672 C C . LYS A 1 189 ? 3.013 -2.282 -2.231 1.00 94.69 189 LYS A C 1
ATOM 1674 O O . LYS A 1 189 ? 3.892 -1.418 -2.240 1.00 94.69 189 LYS A O 1
ATOM 1679 N N . ASN A 1 190 ? 2.672 -2.953 -3.331 1.00 96.44 190 ASN A N 1
ATOM 1680 C CA . ASN A 1 190 ? 3.351 -2.741 -4.610 1.00 96.44 190 ASN A CA 1
ATOM 1681 C C . ASN A 1 190 ? 3.060 -1.348 -5.178 1.00 96.44 190 ASN A C 1
ATOM 1683 O O . ASN A 1 190 ? 3.955 -0.711 -5.734 1.00 96.44 190 ASN A O 1
ATOM 1687 N N . LEU A 1 191 ? 1.847 -0.825 -4.977 1.00 97.25 191 LEU A N 1
ATOM 1688 C CA . LEU A 1 191 ? 1.515 0.554 -5.318 1.00 97.25 191 LEU A CA 1
ATOM 1689 C C . LEU A 1 191 ? 2.328 1.561 -4.491 1.00 97.25 191 LEU A C 1
ATOM 1691 O O . LEU A 1 191 ? 2.833 2.524 -5.064 1.00 97.25 191 LEU A O 1
ATOM 1695 N N . SER A 1 192 ? 2.516 1.341 -3.186 1.00 95.62 192 SER A N 1
ATOM 1696 C CA . SER A 1 192 ? 3.397 2.178 -2.350 1.00 95.62 192 SER A CA 1
ATOM 1697 C C . SER A 1 192 ? 4.841 2.184 -2.881 1.00 95.62 192 SER A C 1
ATOM 1699 O O . SER A 1 192 ? 5.442 3.250 -3.043 1.00 95.62 192 SER A O 1
ATOM 1701 N N . ILE A 1 193 ? 5.378 1.021 -3.275 1.00 96.06 193 ILE A N 1
ATOM 1702 C CA . ILE A 1 193 ? 6.705 0.917 -3.913 1.00 96.06 193 ILE A CA 1
ATOM 1703 C C . ILE A 1 193 ? 6.763 1.736 -5.212 1.00 96.06 193 ILE A C 1
ATOM 1705 O O . ILE A 1 193 ? 7.691 2.526 -5.409 1.00 96.06 193 ILE A O 1
ATOM 1709 N N . LEU A 1 194 ? 5.766 1.589 -6.087 1.00 97.88 194 LEU A N 1
ATOM 1710 C CA . LEU A 1 194 ? 5.693 2.337 -7.342 1.00 97.88 194 LEU A CA 1
ATOM 1711 C C . LEU A 1 194 ? 5.534 3.846 -7.112 1.00 97.88 194 LEU A C 1
ATOM 1713 O O . LEU A 1 194 ? 6.144 4.638 -7.828 1.00 97.88 194 LEU A O 1
ATOM 1717 N N . LYS A 1 195 ? 4.779 4.274 -6.097 1.00 97.19 195 LYS A N 1
ATOM 1718 C CA . LYS A 1 195 ? 4.656 5.694 -5.736 1.00 97.19 195 LYS A CA 1
ATOM 1719 C C . LYS A 1 195 ? 5.996 6.300 -5.331 1.00 97.19 195 LYS A C 1
ATOM 1721 O O . LYS A 1 195 ? 6.319 7.378 -5.826 1.00 97.19 195 LYS A O 1
ATOM 1726 N N . ARG A 1 196 ? 6.813 5.590 -4.544 1.00 96.25 196 ARG A N 1
ATOM 1727 C CA . ARG A 1 196 ? 8.190 6.023 -4.236 1.00 96.25 196 ARG A CA 1
ATOM 1728 C C . ARG A 1 196 ? 9.051 6.137 -5.495 1.00 96.25 196 ARG A C 1
ATOM 1730 O O . ARG A 1 196 ? 9.742 7.137 -5.678 1.00 96.25 196 ARG A O 1
ATOM 1737 N N . PHE A 1 197 ? 8.969 5.163 -6.406 1.00 97.19 197 PHE A N 1
ATOM 1738 C CA . PHE A 1 197 ? 9.657 5.246 -7.703 1.00 97.19 197 PHE A CA 1
ATOM 1739 C C . PHE A 1 197 ? 9.219 6.480 -8.506 1.00 97.19 197 PHE A C 1
ATOM 1741 O O . PHE A 1 197 ? 10.067 7.216 -9.020 1.00 97.19 197 PHE A O 1
ATOM 1748 N N . LYS A 1 198 ? 7.903 6.716 -8.596 1.00 97.88 198 LYS A N 1
ATOM 1749 C CA . LYS A 1 198 ? 7.306 7.872 -9.274 1.00 97.88 198 LYS A CA 1
ATOM 1750 C C . LYS A 1 198 ? 7.828 9.165 -8.670 1.00 97.88 198 LYS A C 1
ATOM 1752 O O . LYS A 1 198 ? 8.222 10.041 -9.422 1.00 97.88 198 LYS A O 1
ATOM 1757 N N . GLU A 1 199 ? 7.840 9.292 -7.347 1.00 96.75 199 GLU A N 1
ATOM 1758 C CA . GLU A 1 199 ? 8.294 10.492 -6.641 1.00 96.75 199 GLU A CA 1
ATOM 1759 C C . GLU A 1 199 ? 9.755 10.831 -6.958 1.00 96.75 199 GLU A C 1
ATOM 1761 O O . GLU A 1 199 ? 10.042 11.955 -7.374 1.00 96.75 199 GLU A O 1
ATOM 1766 N N . ILE A 1 200 ? 10.650 9.842 -6.866 1.00 96.62 200 ILE A N 1
ATOM 1767 C CA . ILE A 1 200 ? 12.085 10.006 -7.147 1.00 96.62 200 ILE A CA 1
ATOM 1768 C C . ILE A 1 200 ? 12.322 10.406 -8.609 1.00 96.62 200 ILE A C 1
ATOM 1770 O O . ILE A 1 200 ? 13.129 11.289 -8.899 1.00 96.62 200 ILE A O 1
ATOM 1774 N N . ASN A 1 201 ? 11.610 9.775 -9.545 1.00 96.06 201 ASN A N 1
ATOM 1775 C CA . ASN A 1 201 ? 11.852 9.956 -10.975 1.00 96.06 201 ASN A CA 1
ATOM 1776 C C . ASN A 1 201 ? 10.989 11.038 -11.628 1.00 96.06 201 ASN A C 1
ATOM 1778 O O . ASN A 1 201 ? 11.226 11.380 -12.786 1.00 96.06 201 ASN A O 1
ATOM 1782 N N . LYS A 1 202 ? 10.009 11.606 -10.914 1.00 95.75 202 LYS A N 1
ATOM 1783 C CA . LYS A 1 202 ? 9.016 12.539 -11.468 1.00 95.75 202 LYS A CA 1
ATOM 1784 C C . LYS A 1 202 ? 9.665 13.683 -12.229 1.00 95.75 202 LYS A C 1
ATOM 1786 O O . LYS A 1 202 ? 9.231 13.993 -13.333 1.00 95.75 202 LYS A O 1
ATOM 1791 N N . LYS A 1 203 ? 10.690 14.304 -11.640 1.00 96.25 203 LYS A N 1
ATOM 1792 C CA . LYS A 1 203 ? 11.373 15.452 -12.241 1.00 96.25 203 LYS A CA 1
ATOM 1793 C C . LYS A 1 203 ? 12.072 15.057 -13.542 1.00 96.25 203 LYS A C 1
ATOM 1795 O O . LYS A 1 203 ? 11.744 15.612 -14.580 1.00 96.25 203 LYS A O 1
ATOM 1800 N N . ASN A 1 204 ? 12.928 14.036 -13.497 1.00 95.19 204 ASN A N 1
ATOM 1801 C CA . ASN A 1 204 ? 13.634 13.535 -14.681 1.00 95.19 204 ASN A CA 1
ATOM 1802 C C . ASN A 1 204 ? 12.659 13.088 -15.776 1.00 95.19 204 ASN A C 1
ATOM 1804 O O . ASN A 1 204 ? 12.887 13.336 -16.954 1.00 95.19 204 ASN A O 1
ATOM 1808 N N . TYR A 1 205 ? 11.550 12.453 -15.389 1.00 95.94 205 TYR A N 1
ATOM 1809 C CA . TYR A 1 205 ? 10.515 12.036 -16.325 1.00 95.94 205 TYR A CA 1
ATOM 1810 C C . TYR A 1 205 ? 9.891 13.237 -17.041 1.00 95.94 205 TYR A C 1
ATOM 1812 O O . TYR A 1 205 ? 9.780 13.224 -18.262 1.00 95.94 205 TYR A O 1
ATOM 1820 N N . GLN A 1 206 ? 9.523 14.290 -16.304 1.00 95.75 206 GLN A N 1
ATOM 1821 C CA . GLN A 1 206 ? 8.992 15.521 -16.898 1.00 95.75 206 GLN A CA 1
ATOM 1822 C C . GLN A 1 206 ? 10.029 16.233 -17.772 1.00 95.75 206 GLN A C 1
ATOM 1824 O O . GLN A 1 206 ? 9.694 16.650 -18.876 1.00 95.75 206 GLN A O 1
ATOM 1829 N N . ASP A 1 207 ? 11.281 16.321 -17.320 1.00 96.31 207 ASP A N 1
ATOM 1830 C CA . ASP A 1 207 ? 12.368 16.934 -18.086 1.00 96.31 207 ASP A CA 1
ATOM 1831 C C . ASP A 1 207 ? 12.574 16.196 -19.418 1.00 96.31 207 ASP A C 1
ATOM 1833 O O . ASP A 1 207 ? 12.617 16.827 -20.470 1.00 96.31 207 ASP A O 1
ATOM 1837 N N . HIS A 1 208 ? 12.592 14.858 -19.404 1.00 95.06 208 HIS A N 1
ATOM 1838 C CA . HIS A 1 208 ? 12.713 14.082 -20.635 1.00 95.06 208 HIS A CA 1
ATOM 1839 C C . HIS A 1 208 ? 11.494 14.221 -21.557 1.00 95.06 208 HIS A C 1
ATOM 1841 O O . HIS A 1 208 ? 11.652 14.204 -22.776 1.00 95.06 208 HIS A O 1
ATOM 1847 N N . LEU A 1 209 ? 10.277 14.295 -21.008 1.00 93.25 209 LEU A N 1
ATOM 1848 C CA . LEU A 1 209 ? 9.060 14.463 -21.810 1.00 93.25 209 LEU A CA 1
ATOM 1849 C C . LEU A 1 209 ? 9.009 15.824 -22.513 1.00 93.25 209 LEU A C 1
ATOM 1851 O O . LEU A 1 209 ? 8.431 15.917 -23.592 1.00 93.25 209 LEU A O 1
ATOM 1855 N N . ASN A 1 210 ? 9.616 16.850 -21.914 1.00 95.44 210 ASN A N 1
ATOM 1856 C CA . ASN A 1 21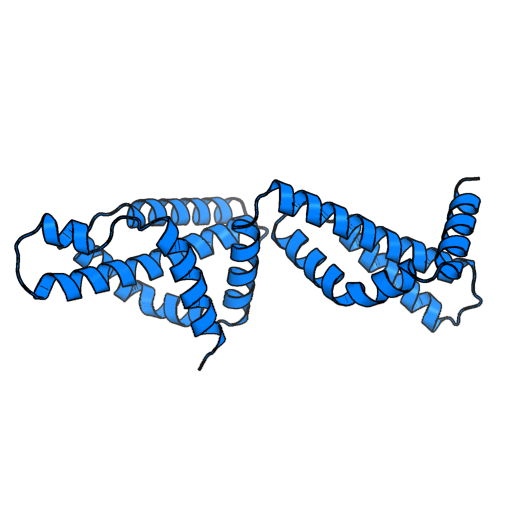0 ? 9.701 18.194 -22.482 1.00 95.44 210 ASN A CA 1
ATOM 1857 C C . ASN A 1 210 ? 10.870 18.362 -23.470 1.00 95.44 210 ASN A C 1
ATOM 1859 O O . ASN A 1 210 ? 10.942 19.378 -24.158 1.00 95.44 210 ASN A O 1
ATOM 1863 N N . ASP A 1 211 ? 11.776 17.388 -23.551 1.00 96.69 211 ASP A N 1
ATOM 1864 C CA . ASP A 1 211 ? 12.878 17.366 -24.512 1.00 96.69 211 ASP A CA 1
ATOM 1865 C C . ASP A 1 211 ? 12.409 16.751 -25.843 1.00 96.69 211 ASP A C 1
ATOM 1867 O O . ASP A 1 211 ? 12.397 15.530 -26.031 1.00 96.69 211 ASP A O 1
ATOM 1871 N N . GLU A 1 212 ? 11.984 17.609 -26.776 1.00 95.62 212 GLU A N 1
ATOM 1872 C CA . GLU A 1 212 ? 11.488 17.186 -28.093 1.00 95.62 212 GLU A CA 1
ATOM 1873 C C . GLU A 1 212 ? 12.525 16.383 -28.892 1.00 95.62 212 GLU A C 1
ATOM 1875 O O . GLU A 1 212 ? 12.158 15.439 -29.599 1.00 95.62 212 GLU A O 1
ATOM 1880 N N . GLU A 1 213 ? 13.811 16.729 -28.789 1.00 95.56 213 GLU A N 1
ATOM 1881 C CA . GLU A 1 213 ? 14.886 16.032 -29.498 1.00 95.56 213 GLU A CA 1
ATOM 1882 C C . GLU A 1 213 ? 15.027 14.604 -28.966 1.00 95.56 213 GLU A C 1
ATOM 1884 O O . GLU A 1 213 ? 14.989 13.640 -29.739 1.00 95.56 213 GLU A O 1
ATOM 1889 N N . LEU A 1 214 ? 15.093 14.448 -27.642 1.00 94.00 214 LEU A N 1
ATOM 1890 C CA . LEU A 1 214 ? 15.140 13.139 -26.999 1.00 94.00 214 LEU A CA 1
ATOM 1891 C C . LEU A 1 214 ? 13.903 12.296 -27.332 1.00 94.00 214 LEU A C 1
ATOM 1893 O O . LEU A 1 214 ? 14.039 11.111 -27.651 1.00 94.00 214 LEU A O 1
ATOM 1897 N N . GLN A 1 215 ? 12.700 12.878 -27.292 1.00 94.62 215 GLN A N 1
ATOM 1898 C CA . GLN A 1 215 ? 11.471 12.152 -27.629 1.00 94.62 215 GLN A CA 1
ATOM 1899 C C . GLN A 1 215 ? 11.455 11.689 -29.091 1.00 94.62 215 GLN A C 1
ATOM 1901 O O . GLN A 1 215 ? 11.045 10.557 -29.373 1.00 94.62 215 GLN A O 1
ATOM 1906 N N . ASN A 1 216 ? 11.927 12.524 -30.021 1.00 95.00 216 ASN A N 1
ATOM 1907 C CA . ASN A 1 216 ? 12.045 12.149 -31.428 1.00 95.00 216 ASN A CA 1
ATOM 1908 C C . ASN A 1 216 ? 13.055 11.008 -31.620 1.00 95.00 216 ASN A C 1
ATOM 1910 O O . ASN A 1 216 ? 12.708 9.998 -32.237 1.00 95.00 216 ASN A O 1
ATOM 1914 N N . ASN A 1 217 ? 14.236 11.102 -31.004 1.00 95.06 217 ASN A N 1
ATOM 1915 C CA . ASN A 1 217 ? 15.261 10.056 -31.059 1.00 95.06 217 ASN A CA 1
ATOM 1916 C C . ASN A 1 217 ? 14.749 8.718 -30.493 1.00 95.06 217 ASN A C 1
ATOM 1918 O O . ASN A 1 217 ? 14.882 7.671 -31.133 1.00 95.06 217 ASN A O 1
ATOM 1922 N N . LEU A 1 218 ? 14.072 8.740 -29.338 1.00 93.75 218 LEU A N 1
ATOM 1923 C CA . LEU A 1 218 ? 13.448 7.547 -28.751 1.00 93.75 218 LEU A CA 1
ATOM 1924 C C . LEU A 1 218 ? 12.375 6.947 -29.665 1.00 93.75 218 LEU A C 1
ATOM 1926 O O . LEU A 1 218 ? 12.248 5.724 -29.768 1.00 93.75 218 LEU A O 1
ATOM 1930 N N . ARG A 1 219 ? 11.580 7.786 -30.337 1.00 92.75 219 ARG A N 1
ATOM 1931 C CA . ARG A 1 219 ? 10.542 7.335 -31.272 1.00 92.75 219 ARG A CA 1
ATOM 1932 C C . ARG A 1 219 ? 11.140 6.651 -32.499 1.00 92.75 219 ARG A C 1
ATOM 1934 O O . ARG A 1 219 ? 10.606 5.630 -32.937 1.00 92.75 219 ARG A O 1
ATOM 1941 N N . GLU A 1 220 ? 12.215 7.195 -33.057 1.00 93.94 220 GLU A N 1
ATOM 1942 C CA . GLU A 1 220 ? 12.932 6.585 -34.180 1.00 93.94 220 GLU A CA 1
ATOM 1943 C C . GLU A 1 220 ? 13.594 5.267 -33.781 1.00 93.94 220 GLU A C 1
ATOM 1945 O O . GLU A 1 220 ? 13.433 4.265 -34.483 1.00 93.94 220 GLU A O 1
ATOM 1950 N N . TRP A 1 221 ? 14.239 5.228 -32.614 1.00 95.06 221 TRP A N 1
ATOM 1951 C CA . TRP A 1 221 ? 14.819 4.004 -32.071 1.00 95.06 221 TRP A CA 1
ATOM 1952 C C . TRP A 1 221 ? 13.760 2.912 -31.857 1.00 95.06 221 TRP A C 1
ATOM 1954 O O . TRP A 1 221 ? 13.929 1.791 -32.327 1.00 95.06 221 TRP A O 1
ATOM 1964 N N . ARG A 1 222 ? 12.598 3.226 -31.265 1.00 92.06 222 ARG A N 1
ATOM 1965 C CA . ARG A 1 222 ? 11.507 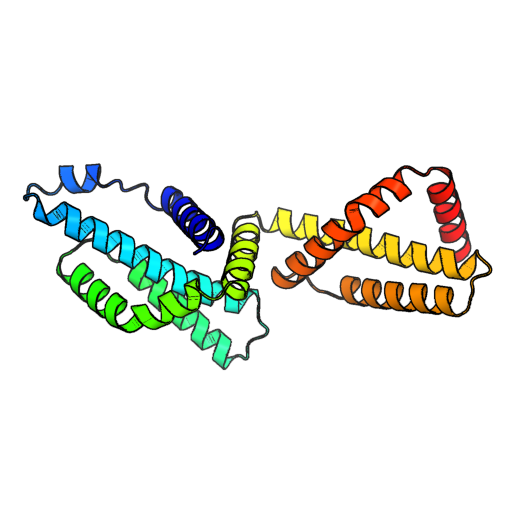2.237 -31.116 1.00 92.06 222 ARG A CA 1
ATOM 1966 C C . ARG A 1 222 ? 11.043 1.667 -32.460 1.00 92.06 222 ARG A C 1
ATOM 1968 O O . ARG A 1 222 ? 10.750 0.478 -32.550 1.00 92.06 222 ARG A O 1
ATOM 1975 N N . ARG A 1 223 ? 10.997 2.490 -33.515 1.00 91.75 223 ARG A N 1
ATOM 1976 C CA . ARG A 1 223 ? 10.649 2.038 -34.876 1.00 91.75 223 ARG A CA 1
ATOM 1977 C C . ARG A 1 223 ? 11.709 1.120 -35.480 1.00 91.75 223 ARG A C 1
ATOM 1979 O O . ARG A 1 223 ? 11.346 0.231 -36.245 1.00 91.75 223 ARG A O 1
ATOM 1986 N N . SER A 1 224 ? 12.989 1.324 -35.169 1.00 91.44 224 SER A N 1
ATOM 1987 C CA . SER A 1 224 ? 14.063 0.462 -35.677 1.00 91.44 224 SER A CA 1
ATOM 1988 C C . SER A 1 224 ? 14.054 -0.927 -35.033 1.00 91.44 224 SER A C 1
ATOM 1990 O O . SER A 1 224 ? 14.460 -1.882 -35.682 1.00 91.44 224 SER A O 1
ATOM 1992 N N . LYS A 1 225 ? 13.526 -1.062 -33.808 1.00 86.88 225 LYS A N 1
ATOM 1993 C CA . LYS A 1 225 ? 13.393 -2.344 -33.088 1.00 86.88 225 LYS A CA 1
ATOM 1994 C C . LYS A 1 225 ? 12.165 -3.179 -33.464 1.00 86.88 225 LYS A C 1
ATOM 1996 O O . LYS A 1 225 ? 12.076 -4.331 -33.058 1.00 86.88 225 LYS A O 1
ATOM 2001 N N . GLN A 1 226 ? 11.213 -2.605 -34.200 1.00 79.75 226 GLN A N 1
ATOM 2002 C CA . GLN A 1 226 ? 9.998 -3.291 -34.671 1.00 79.75 226 GLN A CA 1
ATOM 2003 C C . GLN A 1 226 ? 10.121 -3.842 -36.105 1.00 79.75 226 GLN A C 1
ATOM 2005 O O . GLN A 1 226 ? 9.146 -4.381 -36.629 1.00 79.75 226 GLN A O 1
ATOM 2010 N N . ARG A 1 227 ? 11.278 -3.665 -36.751 1.00 54.94 227 ARG A N 1
ATOM 2011 C CA . ARG A 1 227 ? 11.599 -4.197 -38.084 1.00 54.94 227 ARG A CA 1
ATOM 2012 C C . ARG A 1 227 ? 12.401 -5.482 -37.964 1.00 54.94 227 ARG A C 1
ATOM 2014 O O . ARG A 1 227 ? 12.176 -6.357 -38.825 1.00 54.94 227 ARG A O 1
#

Sequence (227 aa):
MNEVIGLFKESVDKVFDRVSAFTWEKYKAENDDEEDDEANYREFEEIKKMVLYFRDRSLFYLDWYELSEEEIQREEEITDYFNDFLQLHYSLENLQTLREYKERNEKVYQESLNNEELQNNLREWRDLKNTPEEANKREFEEIKKMVLYFRDWCMFRLDWYELSQEEIQKHRDLMDNDNRLLQLDYSLKNLSILKRFKEINKKNYQDHLNDEELQNNLREWRRSKQR

Radius of gyration: 25.28 Å; chains: 1; bounding box: 64×38×74 Å

pLDDT: mean 86.28, std 15.7, range [38.12, 98.31]

Secondary structure (DSSP, 8-state):
--HHHHHHHHHHHHHHHHH----HHHHHHH----THHHHHHHHHHHHHHHHHHHHHHHHHHHHHS---HHHHHHHHHHHHHHHHHHHPPS-HHHHHHHHHHHHHHHHHHHHHHT-HHHHHHHHHHHHHHTS-HHHHHHHHHHHHHHHHHHHHHHHHHHHHS---HHHHHHHHHHHHHHHHHHHPPS-HHHHHHHHHHHHHHHHHHHHHHH-HHHHHHHHHHHHHTT-

Foldseek 3Di:
DCVLLVVLVVLLVVVCVVVCPPDPVNVCVVDPDDDVVVVLVVLLVVLLSLLVVLLLLLVLCLQADDDDPVSVVVSVVSNVVSVVLNPDDDDPVNSVVSVVVCVVCVVVSVVQSPPSVNSVSSVLLSVLVPDPPVVLVVLLVVLLVVLVVLLLVLVLCLPPDPDDPVSVVVSVVSNVVSVVLNPDDDGSNSSVVSVVVCVVCVVVSVVCVPPPVNVVSSVVVVVVVVD

Organism: NCBI:txid992107